Protein AF-A0A7S1S6E2-F1 (afdb_monomer_lite)

Foldseek 3Di:
DLVLLLVQLVVCVVCVVVLLVCLQQLPSLLLLLCQAAPKNKDKDKFKAWLPGDPQFDDFQQFGCDGRDCVSVDDHGKHFQDKPNHGQRDGPVSVVVSQVVSSVVTIIITIIIDIGGHSCVCVLVVLVVLCVVLVDPPAPDSVVLVVLSVQLSVLSVVSNPDSGHDSVSSVSNNVSSVVNSVRSVVSVVSVD

InterPro domains:
  IPR036034 PDZ superfamily [G3DSA:2.30.42.10] (47-119)
  IPR036034 PDZ superfamily [SSF50156] (70-117)

Sequence (191 aa):
DIDRVLSGLRSFQERWPELNEEGGRTRGANVVREGLTIKYTDVRRVLVPPEQALGVSVKACRVAAVKSPDLGWEEGDLITEVNGAPAMGNDAQLTEAVRRAREGGPVRLTVERVGAPLLDNFESRLKDVYVSLGDDSLPDLEELQIAVGDAKGAAALAASATAVTPETMRRLRGEIDKLVNLLTPLSKAMQ

Structure (mmCIF, N/CA/C/O backbone):
data_AF-A0A7S1S6E2-F1
#
_entry.id   AF-A0A7S1S6E2-F1
#
loop_
_atom_site.group_PDB
_atom_site.id
_atom_site.type_symbol
_atom_site.label_atom_id
_atom_site.label_alt_id
_atom_site.label_comp_id
_atom_site.label_asym_id
_atom_site.label_entity_id
_atom_site.label_seq_id
_atom_site.pdbx_PDB_ins_code
_atom_site.Cartn_x
_atom_site.Cartn_y
_atom_site.Cartn_z
_atom_site.occupancy
_atom_site.B_iso_or_equiv
_atom_site.auth_seq_id
_atom_site.auth_comp_id
_atom_site.auth_asym_id
_atom_site.auth_atom_id
_atom_site.pdbx_PDB_model_num
ATOM 1 N N . ASP A 1 1 ? -3.605 -11.632 -3.950 1.00 79.88 1 ASP A N 1
ATOM 2 C CA . ASP A 1 1 ? -2.437 -10.721 -3.887 1.00 79.88 1 ASP A CA 1
ATOM 3 C C . ASP A 1 1 ? -2.315 -9.761 -5.050 1.00 79.88 1 ASP A C 1
ATOM 5 O O . ASP A 1 1 ? -1.990 -8.610 -4.795 1.00 79.88 1 ASP A O 1
ATOM 9 N N . ILE A 1 2 ? -2.587 -10.175 -6.292 1.00 88.56 2 ILE A N 1
ATOM 10 C CA . ILE A 1 2 ? -2.544 -9.268 -7.454 1.00 88.56 2 ILE A CA 1
ATOM 11 C C . ILE A 1 2 ? -3.400 -8.015 -7.227 1.00 88.56 2 ILE A C 1
ATOM 13 O O . ILE A 1 2 ? -2.892 -6.914 -7.402 1.00 88.56 2 ILE A O 1
ATOM 17 N N . ASP A 1 3 ? -4.621 -8.156 -6.705 1.00 89.81 3 ASP A N 1
ATOM 18 C CA . ASP A 1 3 ? -5.473 -7.003 -6.370 1.00 89.81 3 ASP A CA 1
ATOM 19 C C . ASP A 1 3 ? -4.861 -6.079 -5.315 1.00 89.81 3 ASP A C 1
ATOM 21 O O . ASP A 1 3 ? -4.953 -4.859 -5.423 1.00 89.81 3 ASP A O 1
ATOM 25 N N . ARG A 1 4 ? -4.185 -6.648 -4.309 1.00 88.81 4 ARG A N 1
ATOM 26 C CA . ARG A 1 4 ? -3.482 -5.875 -3.276 1.00 88.81 4 ARG A CA 1
ATOM 27 C C . ARG A 1 4 ? -2.334 -5.078 -3.893 1.00 88.81 4 ARG A C 1
ATOM 29 O O . ARG A 1 4 ? -2.194 -3.894 -3.599 1.00 88.81 4 ARG A O 1
ATOM 36 N N . VAL A 1 5 ? -1.528 -5.711 -4.748 1.00 91.69 5 VAL A N 1
ATOM 37 C CA . VAL A 1 5 ? -0.425 -5.046 -5.457 1.00 91.69 5 VAL A CA 1
ATOM 38 C C . VAL A 1 5 ? -0.958 -3.953 -6.368 1.00 91.69 5 VAL A C 1
ATOM 40 O O . VAL A 1 5 ? -0.497 -2.819 -6.289 1.00 91.69 5 VAL A O 1
ATOM 43 N N . LEU A 1 6 ? -1.973 -4.260 -7.172 1.00 93.12 6 LEU A N 1
ATOM 44 C CA . LEU A 1 6 ? -2.601 -3.313 -8.083 1.00 93.12 6 LEU A CA 1
ATOM 45 C C . LEU A 1 6 ? -3.190 -2.110 -7.334 1.00 93.12 6 LEU A C 1
ATOM 47 O O . LEU A 1 6 ? -2.956 -0.971 -7.731 1.00 93.12 6 LEU A O 1
ATOM 51 N N . SER A 1 7 ? -3.900 -2.347 -6.229 1.00 91.56 7 SER A N 1
ATOM 52 C CA . SER A 1 7 ? -4.429 -1.284 -5.369 1.00 91.56 7 SER A CA 1
ATOM 53 C C . SER A 1 7 ? -3.309 -0.424 -4.782 1.00 91.56 7 SER A C 1
ATOM 55 O O . SER A 1 7 ? -3.421 0.800 -4.768 1.00 91.56 7 SER A O 1
ATOM 57 N N . GLY A 1 8 ? -2.211 -1.036 -4.328 1.00 91.81 8 GLY A N 1
ATOM 58 C CA . GLY A 1 8 ? -1.087 -0.290 -3.770 1.00 91.81 8 GLY A CA 1
ATOM 59 C C . GLY A 1 8 ? -0.320 0.535 -4.800 1.00 91.81 8 GLY A C 1
ATOM 60 O O . GLY A 1 8 ? 0.019 1.688 -4.540 1.00 91.81 8 GLY A O 1
ATOM 61 N N . LEU A 1 9 ? -0.119 -0.002 -6.005 1.00 94.62 9 LEU A N 1
ATOM 62 C CA . LEU A 1 9 ? 0.475 0.745 -7.113 1.00 94.62 9 LEU A CA 1
ATOM 63 C C . LEU A 1 9 ? -0.411 1.924 -7.537 1.00 94.62 9 LEU A C 1
ATOM 65 O O . LEU A 1 9 ? 0.098 3.026 -7.736 1.00 94.62 9 LEU A O 1
ATOM 69 N N . ARG A 1 10 ? -1.735 1.733 -7.600 1.00 94.81 10 ARG A N 1
ATOM 70 C CA . ARG A 1 10 ? -2.691 2.822 -7.868 1.00 94.81 10 ARG A CA 1
ATOM 71 C C . ARG A 1 10 ? -2.667 3.895 -6.786 1.00 94.81 10 ARG A C 1
ATOM 73 O O . ARG A 1 10 ? -2.696 5.076 -7.114 1.00 94.81 10 ARG A O 1
ATOM 80 N N . SER A 1 11 ? -2.500 3.515 -5.520 1.00 91.94 11 SER A N 1
ATOM 81 C CA . SER A 1 11 ? -2.316 4.490 -4.439 1.00 91.94 11 SER A CA 1
ATOM 82 C C . SER A 1 11 ? -1.073 5.365 -4.656 1.00 91.94 11 SER A C 1
ATOM 84 O O . SER A 1 11 ? -1.127 6.576 -4.435 1.00 91.94 11 SER A O 1
ATOM 86 N N . PHE A 1 12 ? 0.037 4.805 -5.160 1.00 93.75 12 PHE A N 1
ATOM 87 C CA . PHE A 1 12 ? 1.188 5.626 -5.556 1.00 93.75 12 PHE A CA 1
ATOM 88 C C . PHE A 1 12 ? 0.878 6.554 -6.730 1.00 93.75 12 PHE A C 1
ATOM 90 O O . PHE A 1 12 ? 1.341 7.692 -6.717 1.00 93.75 12 PHE A O 1
ATOM 97 N N . GLN A 1 13 ? 0.097 6.111 -7.721 1.00 94.12 13 GLN A N 1
ATOM 98 C CA . GLN A 1 13 ? -0.316 6.963 -8.845 1.00 94.12 13 GLN A CA 1
ATOM 99 C C . GLN A 1 13 ? -1.178 8.145 -8.381 1.00 94.12 13 GLN A C 1
ATOM 101 O O . GLN A 1 13 ? -0.961 9.274 -8.820 1.00 94.12 13 GLN A O 1
ATOM 106 N N . GLU A 1 14 ? -2.123 7.904 -7.474 1.00 94.00 14 GLU A N 1
ATOM 107 C CA . GLU A 1 14 ? -3.001 8.934 -6.909 1.00 94.00 14 GLU A CA 1
ATOM 108 C C . GLU A 1 14 ? -2.210 9.966 -6.100 1.00 94.00 14 GLU A C 1
ATOM 110 O O . GLU A 1 14 ? -2.396 11.172 -6.261 1.00 94.00 14 GLU A O 1
ATOM 115 N N . ARG A 1 15 ? -1.267 9.494 -5.279 1.00 92.31 15 ARG A N 1
ATOM 116 C CA . ARG A 1 15 ? -0.397 10.335 -4.444 1.00 92.31 15 ARG A CA 1
ATOM 117 C C . ARG A 1 15 ? 0.803 10.901 -5.198 1.00 92.31 15 ARG A C 1
ATOM 119 O O . ARG A 1 15 ? 1.625 11.603 -4.612 1.00 92.31 15 ARG A O 1
ATOM 126 N N . TRP A 1 16 ? 0.933 10.609 -6.493 1.00 93.25 16 TRP A N 1
ATOM 127 C CA . TRP A 1 16 ? 2.113 10.972 -7.269 1.00 93.25 16 TRP A CA 1
ATOM 128 C C . TRP A 1 16 ? 2.453 12.468 -7.238 1.00 93.25 16 TRP A C 1
ATOM 130 O O . TRP A 1 16 ? 3.641 12.775 -7.153 1.00 93.25 16 TRP A O 1
ATOM 140 N N . PRO A 1 17 ? 1.489 13.413 -7.284 1.00 92.50 17 PRO A N 1
ATOM 141 C CA . PRO A 1 17 ? 1.803 14.837 -7.177 1.00 92.50 17 PRO A CA 1
ATOM 142 C C . PRO A 1 17 ? 2.590 15.178 -5.904 1.00 92.50 17 PRO A C 1
ATOM 144 O O . PRO A 1 17 ? 3.643 15.808 -5.997 1.00 92.50 17 PRO A O 1
ATOM 147 N N . GLU A 1 18 ? 2.140 14.679 -4.750 1.00 91.19 18 GLU A N 1
ATOM 148 C CA . GLU A 1 18 ? 2.806 14.862 -3.454 1.00 91.19 18 GLU A CA 1
ATOM 149 C C . GLU A 1 18 ? 4.168 14.160 -3.433 1.00 91.19 18 GLU A C 1
ATOM 151 O O . GLU A 1 18 ? 5.188 14.764 -3.106 1.00 91.19 18 GLU A O 1
ATOM 156 N N . LEU A 1 19 ? 4.218 12.893 -3.864 1.00 89.75 19 LEU A N 1
ATOM 157 C CA . LEU A 1 19 ? 5.458 12.110 -3.908 1.00 89.75 19 LEU A CA 1
ATOM 158 C C . LEU A 1 19 ? 6.506 12.737 -4.836 1.00 89.75 19 LEU A C 1
ATOM 160 O O . LEU A 1 19 ? 7.703 12.654 -4.570 1.00 89.75 19 LEU A O 1
ATOM 164 N N . ASN A 1 20 ? 6.082 13.362 -5.932 1.00 87.81 20 ASN A N 1
ATOM 165 C CA . ASN A 1 20 ? 6.969 14.029 -6.875 1.00 87.81 20 ASN A CA 1
ATOM 166 C C . ASN A 1 20 ? 7.510 15.349 -6.312 1.00 87.81 20 ASN A C 1
ATOM 168 O O . ASN A 1 20 ? 8.697 15.633 -6.475 1.00 87.81 20 ASN A O 1
ATOM 172 N N . GLU A 1 21 ? 6.674 16.123 -5.616 1.00 85.06 21 GLU A N 1
ATOM 173 C CA . GLU A 1 21 ? 7.108 17.327 -4.899 1.00 85.06 21 GLU A CA 1
ATOM 174 C C . GLU A 1 21 ? 8.124 16.979 -3.797 1.00 85.06 21 GLU A C 1
ATOM 176 O O . GLU A 1 21 ? 9.205 17.569 -3.715 1.00 85.06 21 GLU A O 1
ATOM 181 N N . GLU A 1 22 ? 7.838 15.945 -3.005 1.00 77.38 22 GLU A N 1
ATOM 182 C CA . GLU A 1 22 ? 8.748 15.434 -1.977 1.00 77.38 22 GLU A CA 1
ATOM 183 C C . GLU A 1 22 ? 9.993 14.741 -2.552 1.00 77.38 22 GLU A C 1
ATOM 185 O O . GLU A 1 22 ? 11.042 14.676 -1.898 1.00 77.38 22 GLU A O 1
ATOM 190 N N . GLY A 1 23 ? 9.895 14.217 -3.774 1.00 63.25 23 GLY A N 1
ATOM 191 C CA . GLY A 1 23 ? 10.958 13.526 -4.497 1.00 63.25 23 GLY A CA 1
ATOM 192 C C . GLY A 1 23 ? 12.193 14.398 -4.716 1.00 63.25 23 GLY A C 1
ATOM 193 O O . GLY A 1 23 ? 13.308 13.894 -4.605 1.00 63.25 23 GLY A O 1
ATOM 194 N N . GLY A 1 24 ? 12.032 15.719 -4.869 1.00 62.97 24 GLY A N 1
ATOM 195 C CA . GLY A 1 24 ? 13.159 16.664 -4.923 1.00 62.97 24 GLY A CA 1
ATOM 196 C C . GLY A 1 24 ? 14.072 16.621 -3.685 1.00 62.97 24 GLY A C 1
ATOM 197 O O . GLY A 1 24 ? 15.215 17.067 -3.741 1.00 62.97 24 GLY A O 1
ATOM 198 N N . ARG A 1 25 ? 13.595 16.032 -2.578 1.00 67.81 25 ARG A N 1
ATOM 199 C CA . ARG A 1 25 ? 14.338 15.776 -1.332 1.00 67.81 25 ARG A CA 1
ATOM 200 C C . ARG A 1 25 ? 14.480 14.283 -1.013 1.00 67.81 25 ARG A C 1
ATOM 202 O O . ARG A 1 25 ? 14.606 13.947 0.158 1.00 67.81 25 ARG A O 1
ATOM 209 N N . THR A 1 26 ? 14.367 13.402 -2.013 1.00 78.25 26 THR A N 1
ATOM 210 C CA . THR A 1 26 ? 14.448 11.922 -1.935 1.00 78.25 26 THR A CA 1
ATOM 211 C C . THR A 1 26 ? 13.360 11.221 -1.116 1.00 78.25 26 THR A C 1
ATOM 213 O O . THR A 1 26 ? 13.215 10.000 -1.203 1.00 78.25 26 THR A O 1
ATOM 216 N N . ARG A 1 27 ? 12.544 11.962 -0.358 1.00 85.75 27 ARG A N 1
ATOM 217 C CA . ARG A 1 27 ? 11.509 11.411 0.530 1.00 85.75 27 ARG A CA 1
ATOM 218 C C . ARG A 1 27 ? 10.429 10.651 -0.229 1.00 85.75 27 ARG A C 1
ATOM 220 O O . ARG A 1 27 ? 10.187 9.493 0.094 1.00 85.75 27 ARG A O 1
ATOM 227 N N . GLY A 1 28 ? 9.865 11.240 -1.283 1.00 85.62 28 GLY A N 1
ATOM 228 C CA . GLY A 1 28 ? 8.827 10.574 -2.074 1.00 85.62 28 GLY A CA 1
ATOM 229 C C . GLY A 1 28 ? 9.319 9.286 -2.745 1.00 85.62 28 GLY A C 1
ATOM 230 O O . GLY A 1 28 ? 8.649 8.258 -2.695 1.00 85.62 28 GLY A O 1
ATOM 231 N N . ALA A 1 29 ? 10.545 9.291 -3.281 1.00 88.00 29 ALA A N 1
ATOM 232 C CA . ALA A 1 29 ? 11.174 8.090 -3.834 1.00 88.00 29 ALA A CA 1
ATOM 233 C C . ALA A 1 29 ? 11.401 7.000 -2.770 1.00 88.00 29 ALA A C 1
ATOM 235 O O . ALA A 1 29 ? 11.200 5.816 -3.040 1.00 88.00 29 ALA A O 1
ATOM 236 N N . ASN A 1 30 ? 11.780 7.392 -1.549 1.00 90.62 30 ASN A N 1
ATOM 237 C CA . ASN A 1 30 ? 11.915 6.461 -0.430 1.00 90.62 30 ASN A CA 1
ATOM 238 C C . ASN A 1 30 ? 10.580 5.834 -0.025 1.00 90.62 30 ASN A C 1
ATOM 240 O O . ASN A 1 30 ? 10.563 4.635 0.226 1.00 90.62 30 ASN A O 1
ATOM 244 N N . VAL A 1 31 ? 9.475 6.586 -0.027 1.00 90.69 31 VAL A N 1
ATOM 245 C CA . VAL A 1 31 ? 8.134 6.034 0.241 1.00 90.69 31 VAL A CA 1
ATOM 246 C C . VAL A 1 31 ? 7.794 4.924 -0.756 1.00 90.69 31 VAL A C 1
ATOM 248 O O . VAL A 1 31 ? 7.370 3.841 -0.354 1.00 90.69 31 VAL A O 1
ATOM 251 N N . VAL A 1 32 ? 8.039 5.159 -2.048 1.00 90.12 32 VAL A N 1
ATOM 252 C CA . VAL A 1 32 ? 7.796 4.153 -3.092 1.00 90.12 32 VAL A CA 1
ATOM 253 C C . VAL A 1 32 ? 8.715 2.945 -2.908 1.00 90.12 32 VAL A C 1
ATOM 255 O O . VAL A 1 32 ? 8.240 1.811 -2.889 1.00 90.12 32 VAL A O 1
ATOM 258 N N . ARG A 1 33 ? 10.025 3.158 -2.720 1.00 93.31 33 ARG A N 1
ATOM 259 C CA . ARG A 1 33 ? 10.979 2.060 -2.496 1.00 93.31 33 ARG A CA 1
ATOM 260 C C . ARG A 1 33 ? 10.598 1.228 -1.281 1.00 93.31 33 ARG A C 1
ATOM 262 O O . ARG A 1 33 ? 10.594 0.003 -1.383 1.00 93.31 33 ARG A O 1
ATOM 269 N N . GLU A 1 34 ? 10.292 1.867 -0.153 1.00 92.06 34 GLU A N 1
ATOM 270 C CA . GLU A 1 34 ? 9.836 1.173 1.049 1.00 92.06 34 GLU A CA 1
ATOM 271 C C . GLU A 1 34 ? 8.621 0.310 0.721 1.00 92.06 34 GLU A C 1
ATOM 273 O O . GLU A 1 34 ? 8.689 -0.901 0.919 1.00 92.06 34 GLU A O 1
ATOM 278 N N . GLY A 1 35 ? 7.595 0.894 0.100 1.00 90.81 35 GLY A N 1
ATOM 279 C CA . GLY A 1 35 ? 6.391 0.191 -0.334 1.00 90.81 35 GLY A CA 1
ATOM 280 C C . GLY A 1 35 ? 6.641 -1.042 -1.198 1.00 90.81 35 GLY A C 1
ATOM 281 O O . GLY A 1 35 ? 6.027 -2.088 -0.988 1.00 90.81 35 GLY A O 1
ATOM 282 N N . LEU A 1 36 ? 7.550 -0.932 -2.168 1.00 92.38 36 LEU A N 1
ATOM 283 C CA . LEU A 1 36 ? 7.845 -2.001 -3.121 1.00 92.38 36 LEU A CA 1
ATOM 284 C C . LEU A 1 36 ? 8.805 -3.068 -2.578 1.00 92.38 36 LEU A C 1
ATOM 286 O O . LEU A 1 36 ? 8.770 -4.193 -3.072 1.00 92.38 36 LEU A O 1
ATOM 290 N N . THR A 1 37 ? 9.668 -2.741 -1.607 1.00 88.50 37 THR A N 1
ATOM 291 C CA . THR A 1 37 ? 10.820 -3.603 -1.252 1.00 88.50 37 THR A CA 1
ATOM 292 C C . THR A 1 37 ? 11.065 -3.830 0.236 1.00 88.50 37 THR A C 1
ATOM 294 O O . THR A 1 37 ? 11.741 -4.794 0.576 1.00 88.50 37 THR A O 1
ATOM 297 N N . ILE A 1 38 ? 10.540 -2.987 1.129 1.00 87.69 38 ILE A N 1
ATOM 298 C CA . ILE A 1 38 ? 10.782 -3.093 2.578 1.00 87.69 38 ILE A CA 1
ATOM 299 C C . ILE A 1 38 ? 9.497 -3.417 3.336 1.00 87.69 38 ILE A C 1
ATOM 301 O O . ILE A 1 38 ? 9.452 -4.384 4.088 1.00 87.69 38 ILE A O 1
ATOM 305 N N . LYS A 1 39 ? 8.471 -2.580 3.190 1.00 89.88 39 LYS A N 1
ATOM 306 C CA . LYS A 1 39 ? 7.198 -2.667 3.911 1.00 89.88 39 LYS A CA 1
ATOM 307 C C . LYS A 1 39 ? 6.153 -1.840 3.181 1.00 89.88 39 LYS A C 1
ATOM 309 O O . LYS A 1 39 ? 6.471 -0.782 2.651 1.00 89.88 39 LYS A O 1
ATOM 314 N N . TYR A 1 40 ? 4.903 -2.266 3.222 1.00 90.94 40 TYR A N 1
ATOM 315 C CA . TYR A 1 40 ? 3.804 -1.500 2.647 1.00 90.94 40 TYR A CA 1
ATOM 316 C C . TYR A 1 40 ? 2.764 -1.172 3.713 1.00 90.94 40 TYR A C 1
ATOM 318 O O . TYR A 1 40 ? 2.386 -2.049 4.488 1.00 90.94 40 TYR A O 1
ATOM 326 N N . THR A 1 41 ? 2.299 0.077 3.733 1.00 90.00 41 THR A N 1
ATOM 327 C CA . THR A 1 41 ? 1.197 0.507 4.597 1.00 90.00 41 THR A CA 1
ATOM 328 C C . THR A 1 41 ? -0.095 0.515 3.789 1.00 90.00 41 THR A C 1
ATOM 330 O O . THR A 1 41 ? -0.254 1.333 2.887 1.00 90.00 41 THR A O 1
ATOM 333 N N . ASP A 1 42 ? -1.005 -0.399 4.114 1.00 88.69 42 ASP A N 1
ATOM 334 C CA . ASP A 1 42 ? -2.346 -0.464 3.538 1.00 88.69 42 ASP A CA 1
ATOM 335 C C . ASP A 1 42 ? -3.304 0.417 4.347 1.00 88.69 42 ASP A C 1
ATOM 337 O O . ASP A 1 42 ? -3.286 0.383 5.579 1.00 88.69 42 ASP A O 1
ATOM 341 N N . VAL A 1 43 ? -4.137 1.203 3.667 1.00 89.56 43 VAL A N 1
ATOM 342 C CA . VAL A 1 43 ? -5.130 2.070 4.312 1.00 89.56 43 VAL A CA 1
ATOM 343 C C . VAL A 1 43 ? -6.485 1.394 4.191 1.00 89.56 43 VAL A C 1
ATOM 345 O O . VAL A 1 43 ? -7.024 1.244 3.095 1.00 89.56 43 VAL A O 1
ATOM 348 N N . ARG A 1 44 ? -7.058 0.991 5.324 1.00 90.62 44 ARG A N 1
ATOM 349 C CA . ARG A 1 44 ? -8.339 0.284 5.378 1.00 90.62 44 ARG A CA 1
ATOM 350 C C . ARG A 1 44 ? -9.392 1.098 6.097 1.00 90.62 44 ARG A C 1
ATOM 352 O O . ARG A 1 44 ? -9.103 1.887 6.992 1.00 90.62 44 ARG A O 1
ATOM 359 N N . ARG A 1 45 ? -10.643 0.873 5.705 1.00 92.69 45 ARG A N 1
ATOM 360 C CA . ARG A 1 45 ? -11.810 1.425 6.388 1.00 92.69 45 ARG A CA 1
ATOM 361 C C . ARG A 1 45 ? -12.497 0.316 7.163 1.00 92.69 45 ARG A C 1
ATOM 363 O O . ARG A 1 45 ? -12.950 -0.654 6.564 1.00 92.69 45 ARG A O 1
ATOM 370 N N . VAL A 1 46 ? -12.591 0.487 8.473 1.00 94.12 46 VAL A N 1
ATOM 371 C CA . VAL A 1 46 ? -13.338 -0.405 9.359 1.00 94.12 46 VAL A CA 1
ATOM 372 C C . VAL A 1 46 ? -14.656 0.267 9.718 1.00 94.12 46 VAL A C 1
ATOM 374 O O . VAL A 1 46 ? -14.677 1.409 10.178 1.00 94.12 46 VAL A O 1
ATOM 377 N N . LEU A 1 47 ? -15.767 -0.430 9.489 1.00 94.62 47 LEU A N 1
ATOM 378 C CA . LEU A 1 47 ? -17.104 0.046 9.830 1.00 94.62 47 LEU A CA 1
ATOM 379 C C . LEU A 1 47 ? -17.615 -0.724 11.043 1.00 94.62 47 LEU A C 1
ATOM 381 O O . LEU A 1 47 ? -17.820 -1.932 10.970 1.00 94.62 47 LEU A O 1
ATOM 385 N N . VAL A 1 48 ? -17.864 -0.016 12.140 1.00 94.62 48 VAL A N 1
ATOM 386 C CA . VAL A 1 48 ? -18.429 -0.589 13.363 1.00 94.62 48 VAL A CA 1
ATOM 387 C C . VAL A 1 48 ? -19.882 -0.128 13.510 1.00 94.62 48 VAL A C 1
ATOM 389 O O . VAL A 1 48 ? -20.129 1.080 13.604 1.00 94.62 48 VAL A O 1
ATOM 392 N N . PRO A 1 49 ? -20.858 -1.052 13.534 1.00 93.19 49 PRO A N 1
ATOM 393 C CA . PRO A 1 49 ? -22.261 -0.717 13.762 1.00 93.19 49 PRO A CA 1
ATOM 394 C C . PRO A 1 49 ? -22.503 -0.001 15.109 1.00 93.19 49 PRO A C 1
ATOM 396 O O . PRO A 1 49 ? -21.750 -0.235 16.060 1.00 93.19 49 PRO A O 1
ATOM 399 N N . PRO A 1 50 ? -23.563 0.827 15.233 1.00 87.88 50 PRO A N 1
ATOM 400 C CA . PRO A 1 50 ? -23.818 1.652 16.425 1.00 87.88 50 PRO A CA 1
ATOM 401 C C . PRO A 1 50 ? -23.849 0.858 17.740 1.00 87.88 50 PRO A C 1
ATOM 403 O O . PRO A 1 50 ? -23.239 1.271 18.727 1.00 87.88 50 PRO A O 1
ATOM 406 N N . GLU A 1 51 ? -24.473 -0.322 17.715 1.00 87.44 51 GLU A N 1
ATOM 407 C CA . GLU A 1 51 ? -24.691 -1.188 18.885 1.00 87.44 51 GLU A CA 1
ATOM 408 C C . GLU A 1 51 ? -23.563 -2.204 19.123 1.00 87.44 51 GLU A C 1
ATOM 410 O O . GLU A 1 51 ? -23.563 -2.935 20.113 1.00 87.44 51 GLU A O 1
ATOM 415 N N . GLN A 1 52 ? -22.582 -2.282 18.220 1.00 90.69 52 GLN A N 1
ATOM 416 C CA . GLN A 1 52 ? -21.490 -3.244 18.326 1.00 90.69 52 GLN A CA 1
ATOM 417 C C . GLN A 1 52 ? -20.280 -2.598 18.999 1.00 90.69 52 GLN A C 1
ATOM 419 O O . GLN A 1 52 ? -19.875 -1.481 18.662 1.00 90.69 52 GLN A O 1
ATOM 424 N N . ALA A 1 53 ? -19.656 -3.304 19.943 1.00 89.88 53 ALA A N 1
ATOM 425 C CA . ALA A 1 53 ? -18.364 -2.893 20.485 1.00 89.88 53 ALA A CA 1
ATOM 426 C C . ALA A 1 53 ? -17.316 -2.793 19.360 1.00 89.88 53 ALA A C 1
ATOM 428 O O . ALA A 1 53 ? -17.417 -3.487 18.354 1.00 89.88 53 ALA A O 1
ATOM 429 N N . LEU A 1 54 ? -16.272 -1.970 19.539 1.00 90.19 54 LEU A N 1
ATOM 430 C CA . LEU A 1 54 ? -15.178 -1.883 18.555 1.00 90.19 54 LEU A CA 1
ATOM 431 C C . LEU A 1 54 ? -14.530 -3.246 18.274 1.00 90.19 54 LEU A C 1
ATOM 433 O O . LEU A 1 54 ? -13.971 -3.435 17.204 1.00 90.19 54 LEU A O 1
ATOM 437 N N . GLY A 1 55 ? -14.588 -4.179 19.231 1.00 92.50 55 GLY A N 1
ATOM 438 C CA . GLY A 1 55 ? -14.039 -5.519 19.049 1.00 92.50 55 GLY A CA 1
ATOM 439 C C . GLY A 1 55 ? -12.514 -5.572 19.108 1.00 92.50 55 GLY A C 1
ATOM 440 O O . GLY A 1 55 ? -11.932 -6.577 18.719 1.00 92.50 55 GLY A O 1
ATOM 441 N N . VAL A 1 56 ? -11.861 -4.522 19.611 1.00 95.06 56 VAL A N 1
ATOM 442 C CA . VAL A 1 56 ? -10.405 -4.428 19.769 1.00 95.06 56 VAL A CA 1
ATOM 443 C C . VAL A 1 56 ? -10.032 -3.777 21.094 1.00 95.06 56 VAL A C 1
ATOM 445 O O . VAL A 1 56 ? -10.785 -2.970 21.642 1.00 95.06 56 VAL A O 1
ATOM 448 N N . SER A 1 57 ? -8.853 -4.119 21.599 1.00 93.56 57 SER A N 1
ATOM 449 C CA . SER A 1 57 ? -8.150 -3.341 22.619 1.00 93.56 57 SER A CA 1
ATOM 450 C C . SER A 1 57 ? -7.160 -2.418 21.916 1.00 93.56 57 SER A C 1
ATOM 452 O O . SER A 1 57 ? -6.404 -2.881 21.064 1.00 93.56 57 SER A O 1
ATOM 454 N N . VAL A 1 58 ? -7.134 -1.136 22.276 1.00 92.50 58 VAL A N 1
ATOM 455 C CA . VAL A 1 58 ? -6.258 -0.138 21.645 1.00 92.50 58 VAL A CA 1
ATOM 456 C C . VAL A 1 58 ? -5.290 0.438 22.673 1.00 92.50 58 VAL A C 1
ATOM 458 O O . VAL A 1 58 ? -5.673 0.664 23.820 1.00 92.50 58 VAL A O 1
ATOM 461 N N . LYS A 1 59 ? -4.040 0.656 22.258 1.00 91.75 59 LYS A N 1
ATOM 462 C CA . LYS A 1 59 ? -2.999 1.334 23.031 1.00 91.75 59 LYS A CA 1
ATOM 463 C C . LYS A 1 59 ? -2.180 2.242 22.120 1.00 91.75 59 LYS A C 1
ATOM 465 O O . LYS A 1 59 ? -1.650 1.785 21.111 1.00 91.75 59 LYS A O 1
ATOM 470 N N . ALA A 1 60 ? -2.044 3.508 22.494 1.00 90.25 60 ALA A N 1
ATOM 471 C CA . ALA A 1 60 ? -1.463 4.568 21.672 1.00 90.25 60 ALA A CA 1
ATOM 472 C C . ALA A 1 60 ? -2.030 4.589 20.237 1.00 90.25 60 ALA A C 1
ATOM 474 O O . ALA A 1 60 ? -1.279 4.579 19.263 1.00 90.25 60 ALA A O 1
ATOM 475 N N . CYS A 1 61 ? -3.361 4.539 20.114 1.00 92.38 61 CYS A N 1
ATOM 476 C CA . CYS A 1 61 ? -4.085 4.422 18.836 1.00 92.38 61 CYS A CA 1
ATOM 477 C C . CYS A 1 61 ? -3.771 3.166 17.997 1.00 92.38 61 CYS A C 1
ATOM 479 O O . CYS A 1 61 ? -4.263 3.039 16.877 1.00 92.38 61 CYS A O 1
ATOM 481 N N . ARG A 1 62 ? -2.998 2.212 18.525 1.00 93.69 62 ARG A N 1
ATOM 482 C CA . ARG A 1 62 ? -2.672 0.950 17.860 1.00 93.69 62 ARG A CA 1
ATOM 483 C C . ARG A 1 62 ? -3.481 -0.204 18.438 1.00 93.69 62 ARG A C 1
ATOM 485 O O . ARG A 1 62 ? -3.579 -0.345 19.657 1.00 93.69 62 ARG A O 1
ATOM 492 N N . VAL A 1 63 ? -4.031 -1.051 17.578 1.00 93.88 63 VAL A N 1
ATOM 493 C CA . VAL A 1 63 ? -4.726 -2.275 17.980 1.00 93.88 63 VAL A CA 1
ATOM 494 C C . VAL A 1 63 ? -3.726 -3.215 18.646 1.00 93.88 63 VAL A C 1
ATOM 496 O O . VAL A 1 63 ? -2.783 -3.691 18.021 1.00 93.88 63 VAL A O 1
ATOM 499 N N . ALA A 1 64 ? -3.920 -3.449 19.940 1.00 94.38 64 ALA A N 1
ATOM 500 C CA . ALA A 1 64 ? -3.075 -4.307 20.763 1.00 94.38 64 ALA A CA 1
ATOM 501 C C . ALA A 1 64 ? -3.604 -5.744 20.853 1.00 94.38 64 ALA A C 1
ATOM 503 O O . ALA A 1 64 ? -2.825 -6.651 21.112 1.00 94.38 64 ALA A O 1
ATOM 504 N N . ALA A 1 65 ? -4.916 -5.937 20.692 1.00 95.44 65 ALA A N 1
ATOM 505 C CA . ALA A 1 65 ? -5.546 -7.255 20.651 1.00 95.44 65 ALA A CA 1
ATOM 506 C C . ALA A 1 65 ? -6.879 -7.181 19.900 1.00 95.44 65 ALA A C 1
ATOM 508 O O . ALA A 1 65 ? -7.635 -6.218 20.081 1.00 95.44 65 ALA A O 1
ATOM 509 N N . VAL A 1 66 ? -7.197 -8.215 19.122 1.00 96.12 66 VAL A N 1
ATOM 510 C CA . VAL A 1 66 ? -8.466 -8.333 18.389 1.00 96.12 66 VAL A CA 1
ATOM 511 C C . VAL A 1 66 ? -9.393 -9.323 19.093 1.00 96.12 66 VAL A C 1
ATOM 513 O O . VAL A 1 66 ? -9.028 -10.462 19.356 1.00 96.12 66 VAL A O 1
ATOM 516 N N . LYS A 1 67 ? -10.612 -8.881 19.410 1.00 93.50 67 LYS A N 1
ATOM 517 C CA . LYS A 1 67 ? -11.682 -9.686 20.031 1.00 93.50 67 LYS A CA 1
ATOM 518 C C . LYS A 1 67 ? -12.794 -10.045 19.045 1.00 93.50 67 LYS A C 1
ATOM 520 O O . LYS A 1 67 ? -13.486 -11.035 19.251 1.00 93.50 67 LYS A O 1
ATOM 525 N N . SER A 1 68 ? -12.985 -9.237 18.003 1.00 89.88 68 SER A N 1
ATOM 526 C CA . SER A 1 68 ? -13.987 -9.457 16.954 1.00 89.88 68 SER A CA 1
ATOM 527 C C . SER A 1 68 ? -13.329 -9.297 15.580 1.00 89.88 68 SER A C 1
ATOM 529 O O . SER A 1 68 ? -13.359 -8.199 15.0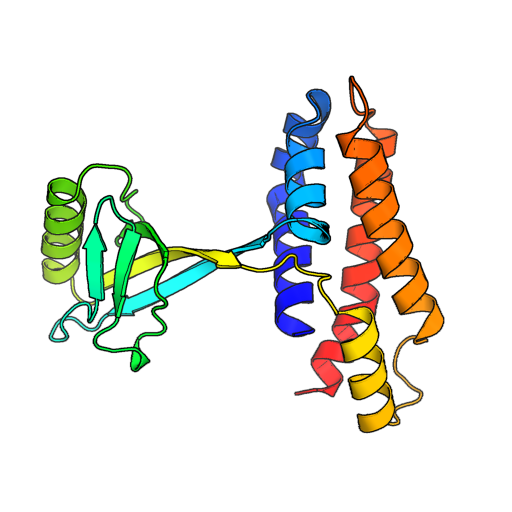17 1.00 89.88 68 SER A O 1
ATOM 531 N N . PRO A 1 69 ? -12.696 -10.361 15.052 1.00 89.00 69 PRO A N 1
ATOM 532 C CA . PRO A 1 69 ? -11.988 -10.309 13.772 1.00 89.00 69 PRO A CA 1
ATOM 533 C C . PRO A 1 69 ? -12.925 -10.050 12.584 1.00 89.00 69 PRO A C 1
ATOM 535 O O . PRO A 1 69 ? -12.489 -9.502 11.576 1.00 89.00 69 PRO A O 1
ATOM 538 N N . ASP A 1 70 ? -14.220 -10.346 12.724 1.00 90.94 70 ASP A N 1
ATOM 539 C CA . ASP A 1 70 ? -15.238 -10.191 11.673 1.00 90.94 70 ASP A CA 1
ATOM 540 C C . ASP A 1 70 ? -15.411 -8.741 11.182 1.00 90.94 70 ASP A C 1
ATOM 542 O O . ASP A 1 70 ? -15.939 -8.504 10.099 1.00 90.94 70 ASP A O 1
ATOM 546 N N . LEU A 1 71 ? -14.945 -7.758 11.962 1.00 90.06 71 LEU A N 1
ATOM 547 C CA . LEU A 1 71 ? -14.930 -6.342 11.580 1.00 90.06 71 LEU A CA 1
ATOM 548 C C . LEU A 1 71 ? -13.712 -5.961 10.713 1.00 90.06 71 LEU A C 1
ATOM 550 O O . LEU A 1 71 ? -13.581 -4.805 10.316 1.00 90.06 71 LEU A O 1
ATOM 554 N N . GLY A 1 72 ? -12.821 -6.911 10.412 1.00 90.06 72 GLY A N 1
ATOM 555 C CA . GLY A 1 72 ? -11.649 -6.715 9.552 1.00 90.06 72 GLY A CA 1
ATOM 556 C C . GLY A 1 72 ? -10.400 -6.188 10.265 1.00 90.06 72 GLY A C 1
ATOM 557 O O . GLY A 1 72 ? -9.439 -5.793 9.598 1.00 90.06 72 GLY A O 1
ATOM 558 N N . TRP A 1 73 ? -10.401 -6.177 11.599 1.00 93.62 73 TRP A N 1
ATOM 559 C CA . TRP A 1 73 ? -9.260 -5.777 12.422 1.00 93.62 73 TRP A CA 1
ATOM 560 C C . TRP A 1 73 ? -8.109 -6.773 12.363 1.00 93.62 73 TRP A C 1
ATOM 562 O O . TRP A 1 73 ? -8.328 -7.983 12.360 1.00 93.62 73 TRP A O 1
ATOM 572 N N . GLU A 1 74 ? -6.888 -6.258 12.456 1.00 94.62 74 GLU A N 1
ATOM 573 C CA . GLU A 1 74 ? -5.696 -7.047 12.754 1.00 94.62 74 GLU A CA 1
ATOM 574 C C . GLU A 1 74 ? -4.878 -6.389 13.868 1.00 94.62 74 GLU A C 1
ATOM 576 O O . GLU A 1 74 ? -4.924 -5.176 14.097 1.00 94.62 74 GLU A O 1
ATOM 581 N N . GLU A 1 75 ? -4.131 -7.211 14.603 1.00 94.56 75 GLU A N 1
ATOM 582 C CA . GLU A 1 75 ? -3.196 -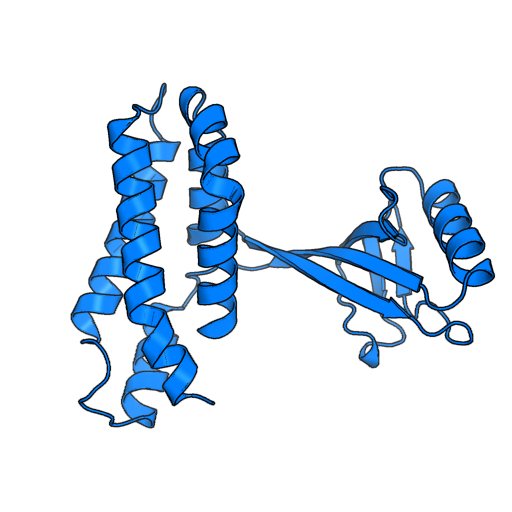6.704 15.601 1.00 94.56 75 GLU A CA 1
ATOM 583 C C . GLU A 1 75 ? -2.121 -5.845 14.932 1.00 94.56 75 GLU A C 1
ATOM 585 O O . GLU A 1 75 ? -1.582 -6.181 13.880 1.00 94.56 75 GLU A O 1
ATOM 590 N N . GLY A 1 76 ? -1.804 -4.714 15.556 1.00 92.94 76 GLY A N 1
ATOM 591 C CA . GLY A 1 76 ? -0.854 -3.751 15.021 1.00 92.94 76 GLY A CA 1
ATOM 592 C C . GLY A 1 76 ? -1.462 -2.678 14.118 1.00 92.94 76 GLY A C 1
ATOM 593 O O . GLY A 1 76 ? -0.746 -1.713 13.842 1.00 92.94 76 GLY A O 1
ATOM 594 N N . ASP A 1 77 ? -2.741 -2.771 13.733 1.00 94.69 77 ASP A N 1
ATOM 595 C CA . ASP A 1 77 ? -3.438 -1.707 12.996 1.00 94.69 77 ASP A CA 1
ATOM 596 C C . ASP A 1 77 ? -3.327 -0.369 13.731 1.00 94.69 77 ASP A C 1
ATOM 598 O O . ASP A 1 77 ? -3.593 -0.279 14.932 1.00 94.69 77 ASP A O 1
ATOM 602 N N . LEU A 1 78 ? -2.931 0.683 13.019 1.00 94.31 78 LEU A N 1
ATOM 603 C CA . LEU A 1 78 ? -2.863 2.039 13.549 1.00 94.31 78 LEU A CA 1
ATOM 604 C C . LEU A 1 78 ? -4.123 2.801 13.148 1.00 94.31 78 LEU A C 1
ATOM 606 O O . LEU A 1 78 ? -4.341 3.052 11.971 1.00 94.31 78 LEU A O 1
ATOM 610 N N . ILE A 1 79 ? -4.939 3.207 14.113 1.00 94.38 79 ILE A N 1
ATOM 611 C CA . ILE A 1 79 ? -6.123 4.025 13.849 1.00 94.38 79 ILE A CA 1
ATOM 612 C C . ILE A 1 79 ? -5.665 5.458 13.578 1.00 94.38 79 ILE A C 1
ATOM 614 O O . ILE A 1 79 ? -5.107 6.111 14.462 1.00 94.38 79 ILE A O 1
ATOM 618 N N . THR A 1 80 ? -5.905 5.948 12.365 1.00 94.06 80 THR A N 1
ATOM 619 C CA . THR A 1 80 ? -5.504 7.294 11.935 1.00 94.06 80 THR A CA 1
ATOM 620 C C . THR A 1 80 ? -6.667 8.271 11.897 1.00 94.06 80 THR A C 1
ATOM 622 O O . THR A 1 80 ? -6.449 9.462 12.118 1.00 94.06 80 THR A O 1
ATOM 625 N N . GLU A 1 81 ? -7.903 7.793 11.712 1.00 95.00 81 GLU A N 1
ATOM 626 C CA . GLU A 1 81 ? -9.103 8.638 11.707 1.00 95.00 81 GLU A CA 1
ATOM 627 C C . GLU A 1 81 ? -10.325 7.938 12.314 1.00 95.00 81 GLU A C 1
ATOM 629 O O . GLU A 1 81 ? -10.477 6.718 12.226 1.00 95.00 81 GLU A O 1
ATOM 634 N N . VAL A 1 82 ? -11.242 8.738 12.865 1.00 94.94 82 VAL A N 1
ATOM 635 C CA . VAL A 1 82 ? -12.582 8.330 13.306 1.00 94.94 82 VAL A CA 1
ATOM 636 C C . VAL A 1 82 ? -13.611 9.282 12.694 1.00 94.94 82 VAL A C 1
ATOM 638 O O . VAL A 1 82 ? -13.579 10.483 12.945 1.00 94.94 82 VAL A O 1
ATOM 641 N N . ASN A 1 83 ? -14.527 8.763 11.874 1.00 93.75 83 ASN A N 1
ATOM 642 C CA . ASN A 1 83 ? -15.521 9.523 11.106 1.00 93.75 83 ASN A CA 1
ATOM 643 C C . ASN A 1 83 ? -14.919 10.707 10.316 1.00 93.75 83 ASN A C 1
ATOM 645 O O . ASN A 1 83 ? -15.543 11.757 10.188 1.00 93.75 83 ASN A O 1
ATOM 649 N N . GLY A 1 84 ? -13.706 10.527 9.779 1.00 89.81 84 GLY A N 1
ATOM 650 C CA . GLY A 1 84 ? -12.974 11.546 9.016 1.00 89.81 84 GLY A CA 1
ATOM 651 C C . GLY A 1 84 ? -12.260 12.600 9.869 1.00 89.81 84 GLY A C 1
ATOM 652 O O . GLY A 1 84 ? -11.614 13.486 9.317 1.00 89.81 84 GLY A O 1
ATOM 653 N N . ALA A 1 85 ? -12.348 12.522 11.200 1.00 90.62 85 ALA A N 1
ATOM 654 C CA . ALA A 1 85 ? -11.533 13.333 12.096 1.00 90.62 85 ALA A CA 1
ATOM 655 C C . ALA A 1 85 ? -10.233 12.585 12.444 1.00 90.62 85 ALA A C 1
ATOM 657 O O . ALA A 1 85 ? -10.304 11.403 12.790 1.00 90.62 85 ALA A O 1
ATOM 658 N N . PRO A 1 86 ? -9.058 13.240 12.410 1.00 90.38 86 PRO A N 1
ATOM 659 C CA . PRO A 1 86 ? -7.801 12.616 12.803 1.00 90.38 86 PRO A CA 1
ATOM 660 C C . PRO A 1 86 ? -7.857 12.056 14.226 1.00 90.38 86 PRO A C 1
ATOM 662 O O . PRO A 1 86 ? -8.268 12.735 15.166 1.00 90.38 86 PRO A O 1
ATOM 665 N N . ALA A 1 87 ? -7.403 10.817 14.383 1.00 87.12 87 ALA A N 1
ATOM 666 C CA . ALA A 1 87 ? -7.317 10.123 15.663 1.00 87.12 87 ALA A CA 1
ATOM 667 C C . ALA A 1 87 ? -5.993 10.389 16.400 1.00 87.12 87 ALA A C 1
ATOM 669 O O . ALA A 1 87 ? -5.820 9.926 17.525 1.00 87.12 87 ALA A O 1
ATOM 670 N N . MET A 1 88 ? -5.051 11.107 15.770 1.00 69.12 88 MET A N 1
ATOM 671 C CA . MET A 1 88 ? -3.699 11.317 16.291 1.00 69.12 88 MET A CA 1
ATOM 672 C C . MET A 1 88 ? -3.738 11.956 17.687 1.00 69.12 88 MET A C 1
ATOM 674 O O . MET A 1 88 ? -4.180 13.092 17.856 1.00 69.12 88 MET A O 1
ATOM 678 N N . GLY A 1 89 ? -3.278 11.206 18.691 1.00 66.00 89 GLY A N 1
ATOM 679 C CA . GLY A 1 89 ? -3.420 11.580 20.091 1.00 66.00 89 GLY A CA 1
ATOM 680 C C . GLY A 1 89 ? -3.134 10.435 21.063 1.00 66.00 89 GLY A C 1
ATOM 681 O O . GLY A 1 89 ? -2.672 9.362 20.673 1.00 66.00 89 GLY A O 1
ATOM 682 N N . ASN A 1 90 ? -3.399 10.663 22.349 1.00 81.12 90 ASN A N 1
ATOM 683 C CA . ASN A 1 90 ? -3.372 9.605 23.364 1.00 81.12 90 ASN A CA 1
ATOM 684 C C . ASN A 1 90 ? -4.697 8.807 23.387 1.00 81.12 90 ASN A C 1
ATOM 68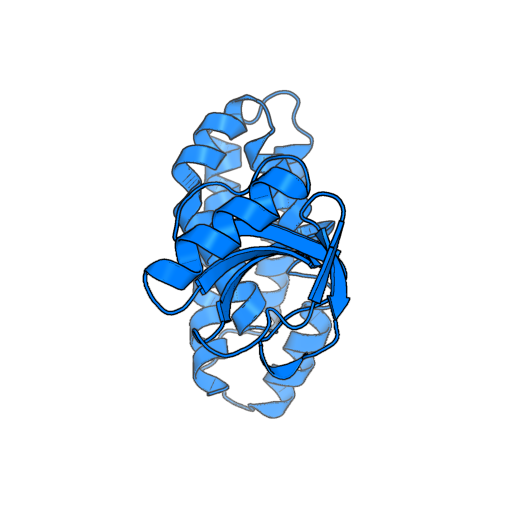6 O O . ASN A 1 90 ? -5.696 9.211 22.793 1.00 81.12 90 ASN A O 1
ATOM 690 N N . ASP A 1 91 ? -4.729 7.688 24.118 1.00 83.50 91 ASP A N 1
ATOM 691 C CA . ASP A 1 91 ? -5.888 6.777 24.151 1.00 83.50 91 ASP A CA 1
ATOM 692 C C . ASP A 1 91 ? -7.192 7.434 24.631 1.00 83.50 91 ASP A C 1
ATOM 694 O O . ASP A 1 91 ? -8.283 7.025 24.225 1.00 83.50 91 ASP A O 1
ATOM 698 N N . ALA A 1 92 ? -7.105 8.484 25.454 1.00 85.06 92 ALA A N 1
ATOM 699 C CA . ALA A 1 92 ? -8.281 9.217 25.913 1.00 85.06 92 ALA A CA 1
ATOM 700 C C . ALA A 1 92 ? -8.933 10.013 24.771 1.00 85.06 92 ALA A C 1
ATOM 702 O O . ALA A 1 92 ? -10.159 10.040 24.666 1.00 85.06 92 ALA A O 1
ATOM 703 N N . GLN A 1 93 ? -8.131 10.610 23.884 1.00 87.25 93 GLN A N 1
ATOM 704 C CA . GLN A 1 93 ? -8.635 11.356 22.728 1.00 87.25 93 GLN A CA 1
ATOM 705 C C . GLN A 1 93 ? -9.323 10.433 21.723 1.00 87.25 93 GLN A C 1
ATOM 707 O O . GLN A 1 93 ? -10.420 10.747 21.262 1.00 87.25 93 GLN A O 1
ATOM 712 N N . LEU A 1 94 ? -8.732 9.268 21.444 1.00 89.94 94 LEU A N 1
ATOM 713 C CA . LEU A 1 94 ? -9.363 8.262 20.593 1.00 89.94 94 LEU A CA 1
ATOM 714 C C . LEU A 1 94 ? -10.683 7.764 21.198 1.00 89.94 94 LEU A C 1
ATOM 716 O O . LEU A 1 94 ? -11.686 7.661 20.493 1.00 89.94 94 LEU A O 1
ATOM 720 N N . THR A 1 95 ? -10.697 7.482 22.503 1.00 89.62 95 THR A N 1
ATOM 721 C CA . THR A 1 95 ? -11.908 7.024 23.203 1.00 89.62 95 THR A CA 1
ATOM 722 C C . THR A 1 95 ? -13.032 8.051 23.084 1.00 89.62 95 THR A C 1
ATOM 724 O O . THR A 1 95 ? -14.163 7.693 22.755 1.00 89.62 95 THR A O 1
ATOM 727 N N . GLU A 1 96 ? -12.724 9.334 23.282 1.00 89.75 96 GLU A N 1
ATOM 728 C CA . GLU A 1 96 ? -13.698 10.417 23.141 1.00 89.75 96 GLU A CA 1
ATOM 729 C C . GLU A 1 96 ? -14.163 10.597 21.687 1.00 89.75 96 GLU A C 1
ATOM 731 O O . GLU A 1 96 ? -15.356 10.785 21.444 1.00 89.75 96 GLU A O 1
ATOM 736 N N . ALA A 1 97 ? -13.258 10.484 20.709 1.00 90.50 97 ALA A N 1
ATOM 737 C CA . ALA A 1 97 ? -13.605 10.549 19.290 1.00 90.50 97 ALA A CA 1
ATOM 738 C C . ALA A 1 97 ? -14.570 9.422 18.891 1.00 90.50 97 ALA A C 1
ATOM 740 O O . ALA A 1 97 ? -15.585 9.674 18.241 1.00 90.50 97 ALA A O 1
ATOM 741 N N . VAL A 1 98 ? -14.310 8.191 19.342 1.00 91.56 98 VAL A N 1
ATOM 742 C CA . VAL A 1 98 ? -15.206 7.044 19.128 1.00 91.56 98 VAL A CA 1
ATOM 743 C C . VAL A 1 98 ? -16.544 7.257 19.831 1.00 91.56 98 VAL A C 1
ATOM 745 O O . VAL A 1 98 ? -17.587 6.975 19.243 1.00 91.56 98 VAL A O 1
ATOM 748 N N . ARG A 1 99 ? -16.544 7.771 21.068 1.00 90.44 99 ARG A N 1
ATOM 749 C CA . ARG A 1 99 ? -17.774 8.053 21.821 1.00 90.44 99 ARG A CA 1
ATOM 750 C C . ARG A 1 99 ? -18.670 9.040 21.068 1.00 90.44 99 ARG A C 1
ATOM 752 O O . ARG A 1 99 ? -19.841 8.744 20.863 1.00 90.44 99 ARG A O 1
ATOM 759 N N . ARG A 1 100 ? -18.113 10.158 20.591 1.00 89.62 100 ARG A N 1
ATOM 760 C CA . ARG A 1 100 ? -18.840 11.153 19.778 1.00 89.62 100 ARG A CA 1
ATOM 761 C C . ARG A 1 100 ? -19.304 10.584 18.443 1.00 89.62 100 ARG A C 1
ATOM 763 O O . ARG A 1 100 ? -20.421 10.848 18.017 1.00 89.62 100 ARG A O 1
ATOM 770 N N . ALA A 1 101 ? -18.468 9.780 17.789 1.00 89.88 101 ALA A N 1
ATOM 771 C CA . ALA A 1 101 ? -18.825 9.134 16.531 1.00 89.88 101 ALA A CA 1
ATOM 772 C C . ALA A 1 101 ? -20.063 8.232 16.673 1.00 89.88 101 ALA A C 1
ATOM 774 O O . ALA A 1 101 ? -20.892 8.206 15.765 1.00 89.88 101 ALA A O 1
ATOM 775 N N . ARG A 1 102 ? -20.217 7.550 17.818 1.00 90.19 102 ARG A N 1
ATOM 776 C CA . ARG A 1 102 ? -21.375 6.687 18.107 1.00 90.19 102 ARG A CA 1
ATOM 777 C C . ARG A 1 102 ? -22.683 7.446 18.283 1.00 90.19 102 ARG A C 1
ATOM 779 O O . ARG A 1 102 ? -23.723 6.927 17.895 1.00 90.19 102 ARG A O 1
ATOM 786 N N . GLU A 1 103 ? -22.648 8.666 18.815 1.00 88.00 103 GLU A N 1
ATOM 787 C CA . GLU A 1 103 ? -23.853 9.502 18.953 1.00 88.00 103 GLU A CA 1
ATOM 788 C C . GLU A 1 103 ? -24.490 9.818 17.586 1.00 88.00 103 GLU A C 1
ATOM 790 O O . GLU A 1 103 ? -25.698 10.021 17.498 1.00 88.00 103 GLU A O 1
ATOM 795 N N . GLY A 1 104 ? -23.690 9.816 16.511 1.00 82.44 104 GLY A N 1
ATOM 796 C CA . GLY A 1 104 ? -24.130 10.057 15.133 1.00 82.44 104 GLY A CA 1
ATOM 797 C C . GLY A 1 104 ? -24.442 8.802 14.305 1.00 82.44 104 GLY A C 1
ATOM 798 O O . GLY A 1 104 ? -24.748 8.937 13.120 1.00 82.44 104 GLY A O 1
ATOM 799 N N . GLY A 1 105 ? -24.352 7.596 14.880 1.00 90.06 105 GLY A N 1
ATOM 800 C CA . GLY A 1 105 ? -24.601 6.327 14.187 1.00 90.06 105 GLY A CA 1
ATOM 801 C C . GLY A 1 105 ? -23.350 5.441 14.055 1.00 90.06 105 GLY A C 1
ATOM 802 O O . GLY A 1 105 ? -22.609 5.284 15.027 1.00 90.06 105 GLY A O 1
ATOM 803 N N . PRO A 1 106 ? -23.130 4.764 12.908 1.00 93.06 106 PRO A N 1
ATOM 804 C CA . PRO A 1 106 ? -22.024 3.822 12.769 1.00 93.06 106 PRO A CA 1
ATOM 805 C C . PRO A 1 106 ? -20.671 4.541 12.797 1.00 93.06 106 PRO A C 1
ATOM 807 O O . PRO A 1 106 ? -20.506 5.622 12.228 1.00 93.06 106 PRO A O 1
ATOM 810 N N . VAL A 1 107 ? -19.678 3.901 13.413 1.00 95.00 107 VAL A N 1
ATOM 811 C CA . VAL A 1 107 ? -18.317 4.433 13.515 1.00 95.00 107 VAL A CA 1
ATOM 812 C C . VAL A 1 107 ? -17.502 3.948 12.324 1.00 95.00 107 VAL A C 1
ATOM 814 O O . VAL A 1 107 ? -17.322 2.749 12.128 1.00 95.00 107 VAL A O 1
ATOM 817 N N . ARG A 1 108 ? -16.987 4.881 11.530 1.00 95.56 108 ARG A N 1
ATOM 818 C CA . ARG A 1 108 ? -16.061 4.625 10.425 1.00 95.56 108 ARG A CA 1
ATOM 819 C C . ARG A 1 108 ? -14.656 4.951 10.893 1.00 95.56 108 ARG A C 1
ATOM 821 O O . ARG A 1 108 ? -14.378 6.103 11.206 1.00 95.56 108 ARG A O 1
ATOM 828 N N . LEU A 1 109 ? -13.778 3.964 10.939 1.00 95.31 109 LEU A N 1
ATOM 829 C CA . LEU A 1 109 ? -12.375 4.167 11.274 1.00 95.31 109 LEU A CA 1
ATOM 830 C C . LEU A 1 109 ? -11.525 4.025 10.020 1.00 95.31 109 LEU A C 1
ATOM 832 O O . LEU A 1 109 ? -11.719 3.083 9.252 1.00 95.31 109 LEU A O 1
ATOM 836 N N . THR A 1 110 ? -10.582 4.941 9.835 1.00 94.75 110 THR A N 1
ATOM 837 C CA . THR A 1 110 ? -9.484 4.763 8.883 1.00 94.75 110 THR A CA 1
ATOM 838 C C . THR A 1 110 ? -8.306 4.192 9.659 1.00 94.75 110 THR A C 1
ATOM 840 O O . THR A 1 110 ? -7.943 4.717 10.716 1.00 94.75 110 THR A O 1
ATOM 843 N N . VAL A 1 111 ? -7.747 3.089 9.168 1.00 94.50 111 VAL A N 1
ATOM 844 C CA . VAL A 1 111 ? -6.633 2.391 9.807 1.00 94.50 111 VAL A CA 1
ATOM 845 C C . VAL A 1 111 ? -5.498 2.185 8.818 1.00 94.50 111 VAL A C 1
ATOM 847 O O . VAL A 1 111 ? -5.723 1.872 7.652 1.00 94.50 111 VAL A O 1
ATOM 850 N N . GLU A 1 112 ? -4.275 2.345 9.298 1.00 93.81 112 GLU A N 1
ATOM 851 C CA . GLU A 1 112 ? -3.045 2.028 8.591 1.00 93.81 112 GLU A CA 1
ATOM 852 C C . GLU A 1 112 ? -2.498 0.688 9.082 1.00 93.81 112 GLU A C 1
ATOM 854 O O . GLU A 1 112 ? -2.169 0.518 10.261 1.00 93.81 112 GLU A O 1
ATOM 859 N N . ARG A 1 113 ? -2.360 -0.263 8.160 1.00 93.06 113 ARG A N 1
ATOM 860 C CA . ARG A 1 113 ? -1.811 -1.592 8.414 1.00 93.06 113 ARG A CA 1
ATOM 861 C C . ARG A 1 113 ? -0.452 -1.724 7.757 1.00 93.06 113 ARG A C 1
ATOM 863 O O . ARG A 1 113 ? -0.347 -1.725 6.533 1.00 93.06 113 ARG A O 1
ATOM 870 N N . VAL A 1 114 ? 0.590 -1.876 8.565 1.00 91.44 114 VAL A N 1
ATOM 871 C CA . VAL A 1 114 ? 1.936 -2.150 8.053 1.00 91.44 114 VAL A CA 1
ATOM 872 C C . VAL A 1 114 ? 2.061 -3.643 7.783 1.00 91.44 114 VAL A C 1
ATOM 874 O O . VAL A 1 114 ? 1.923 -4.454 8.693 1.00 91.44 114 VAL A O 1
ATOM 877 N N . GLY A 1 115 ? 2.349 -4.000 6.538 1.00 88.31 115 GLY A N 1
ATOM 878 C CA . GLY A 1 115 ? 2.594 -5.373 6.118 1.00 88.31 115 GLY A CA 1
ATOM 879 C C . GLY A 1 115 ? 3.874 -5.518 5.301 1.00 88.31 115 GLY A C 1
ATOM 880 O O . GLY A 1 115 ? 4.644 -4.571 5.115 1.00 88.31 115 GLY A O 1
ATOM 881 N N . ALA A 1 116 ? 4.072 -6.730 4.781 1.00 89.50 116 ALA A N 1
ATOM 882 C CA . ALA A 1 116 ? 5.138 -7.040 3.833 1.00 89.50 116 ALA A CA 1
ATOM 883 C C . ALA A 1 116 ? 5.090 -6.098 2.611 1.00 89.50 116 ALA A C 1
ATOM 885 O O . ALA A 1 116 ? 4.002 -5.611 2.274 1.00 89.50 116 ALA A O 1
ATOM 886 N N . PRO A 1 117 ? 6.223 -5.837 1.938 1.00 91.50 117 PRO A N 1
ATOM 887 C CA . PRO A 1 117 ? 6.237 -4.998 0.747 1.00 91.50 117 PRO A CA 1
ATOM 888 C C . PRO A 1 117 ? 5.296 -5.546 -0.331 1.00 91.50 117 PRO A C 1
ATOM 890 O O . PRO A 1 117 ? 5.025 -6.745 -0.380 1.00 91.50 117 PRO A O 1
ATOM 893 N N . LEU A 1 118 ? 4.783 -4.669 -1.198 1.00 91.94 118 LEU A N 1
ATOM 894 C CA . LEU A 1 118 ? 3.799 -5.048 -2.221 1.00 91.94 118 LEU A CA 1
ATOM 895 C C . LEU A 1 118 ? 4.306 -6.190 -3.102 1.00 91.94 118 LEU A C 1
ATOM 897 O O . LEU A 1 118 ? 3.569 -7.124 -3.391 1.00 91.94 118 LEU A O 1
ATOM 901 N N . LEU A 1 119 ? 5.574 -6.122 -3.501 1.00 92.06 119 LEU A N 1
ATOM 902 C CA . LEU A 1 119 ? 6.170 -7.072 -4.435 1.00 92.06 119 LEU A CA 1
ATOM 903 C C . LEU A 1 119 ? 6.889 -8.232 -3.727 1.00 92.06 119 LEU A C 1
ATOM 905 O O . LEU A 1 119 ? 7.687 -8.932 -4.358 1.00 92.06 119 LEU A O 1
ATOM 909 N N . ASP A 1 120 ? 6.622 -8.432 -2.432 1.00 88.56 120 ASP A N 1
ATOM 910 C CA . ASP A 1 120 ? 7.156 -9.557 -1.670 1.00 88.56 120 ASP A CA 1
ATOM 911 C C . ASP A 1 120 ? 6.607 -10.883 -2.196 1.00 88.56 120 ASP A C 1
ATOM 913 O O . ASP A 1 120 ? 5.393 -11.068 -2.296 1.00 88.56 120 ASP A O 1
ATOM 917 N N . ASN A 1 121 ? 7.505 -11.808 -2.547 1.00 83.94 121 ASN A N 1
ATOM 918 C CA . ASN A 1 121 ? 7.168 -13.112 -3.131 1.00 83.94 121 ASN A CA 1
ATOM 919 C C . ASN A 1 121 ? 6.222 -13.047 -4.352 1.00 83.94 121 ASN A C 1
ATOM 921 O O . ASN A 1 121 ? 5.624 -14.054 -4.739 1.00 83.94 121 ASN A O 1
ATOM 925 N N . PHE A 1 122 ? 6.079 -11.871 -4.970 1.00 88.69 122 PHE A N 1
ATOM 926 C CA . PHE A 1 122 ? 5.068 -11.629 -5.993 1.00 88.69 122 PHE A CA 1
ATOM 927 C C . PHE A 1 122 ? 5.365 -12.398 -7.279 1.00 88.69 122 PHE A C 1
ATOM 929 O O . PHE A 1 122 ? 4.462 -12.979 -7.863 1.00 88.69 122 PHE A O 1
ATOM 936 N N . GLU A 1 123 ? 6.635 -12.489 -7.672 1.00 86.19 123 GLU A N 1
ATOM 937 C CA . GLU A 1 123 ? 7.070 -13.220 -8.870 1.00 86.19 123 GLU A CA 1
ATOM 938 C C . GLU A 1 123 ? 6.737 -14.717 -8.798 1.00 86.19 123 GLU A C 1
ATOM 940 O O . GLU A 1 123 ? 6.278 -15.293 -9.784 1.00 86.19 123 GLU A O 1
ATOM 945 N N . SER A 1 124 ? 6.905 -15.343 -7.628 1.00 85.94 124 SER A N 1
ATOM 946 C CA . SER A 1 124 ? 6.504 -16.738 -7.411 1.00 85.94 124 SER A CA 1
ATOM 947 C C . SER A 1 124 ? 4.987 -16.898 -7.516 1.00 85.94 124 SER A C 1
ATOM 949 O O . SER A 1 124 ? 4.513 -17.774 -8.228 1.00 85.94 124 SER A O 1
ATOM 951 N N . ARG A 1 125 ? 4.223 -15.995 -6.887 1.00 87.38 125 ARG A N 1
ATOM 952 C CA . ARG A 1 125 ? 2.751 -16.016 -6.930 1.00 87.38 125 ARG A CA 1
ATOM 953 C C . ARG A 1 125 ? 2.200 -15.758 -8.335 1.00 87.38 125 ARG A C 1
ATOM 955 O O . ARG A 1 125 ? 1.178 -16.329 -8.697 1.00 87.38 125 ARG A O 1
ATOM 962 N N . LEU A 1 126 ? 2.870 -14.928 -9.136 1.00 89.75 126 LEU A N 1
ATOM 963 C CA . LEU A 1 126 ? 2.510 -14.697 -10.535 1.00 89.75 126 LEU A CA 1
ATOM 964 C C . LEU A 1 126 ? 2.624 -15.981 -11.359 1.00 89.75 126 LEU A C 1
ATOM 966 O O . LEU A 1 126 ? 1.702 -16.290 -12.106 1.00 89.75 126 LEU A O 1
ATOM 970 N N . LYS A 1 127 ? 3.706 -16.753 -11.193 1.00 89.00 127 LYS A N 1
ATOM 971 C CA . LYS A 1 127 ? 3.870 -18.040 -11.891 1.00 89.00 127 LYS A CA 1
ATOM 972 C C . LYS A 1 127 ? 2.695 -18.977 -11.613 1.00 89.00 127 LYS A C 1
ATOM 974 O O . LYS A 1 127 ? 2.123 -19.516 -12.555 1.00 89.00 127 LYS A O 1
ATOM 979 N N . ASP A 1 128 ? 2.302 -19.105 -10.348 1.00 88.12 128 ASP A N 1
ATOM 980 C CA . ASP A 1 128 ? 1.188 -19.971 -9.946 1.00 88.12 128 ASP A CA 1
ATOM 981 C C . ASP A 1 128 ? -0.138 -19.537 -10.593 1.00 88.12 128 ASP A C 1
ATOM 983 O O . ASP A 1 128 ? -0.891 -20.370 -11.099 1.00 88.12 128 ASP A O 1
ATOM 987 N N . VAL A 1 129 ? -0.403 -18.226 -10.639 1.00 87.62 129 VAL A N 1
ATOM 988 C CA . VAL A 1 129 ? -1.614 -17.674 -11.265 1.00 87.62 129 VAL A CA 1
ATOM 989 C C . VAL A 1 129 ? -1.630 -17.940 -12.768 1.00 87.62 129 VAL A C 1
ATOM 991 O O . VAL A 1 129 ? -2.635 -18.426 -13.282 1.00 87.62 129 VAL A O 1
ATOM 994 N N . TYR A 1 130 ? -0.525 -17.690 -13.470 1.00 88.50 130 TYR A N 1
ATOM 995 C CA . TYR A 1 130 ? -0.441 -17.916 -14.915 1.00 88.50 130 TYR A CA 1
ATOM 996 C C . TYR A 1 130 ? -0.635 -19.386 -15.291 1.00 88.50 130 TYR A C 1
ATOM 998 O O . TYR A 1 130 ? -1.363 -19.688 -16.234 1.00 88.50 130 TYR A O 1
ATOM 1006 N N . VAL A 1 131 ? -0.049 -20.304 -14.515 1.00 86.75 131 VAL A N 1
ATOM 1007 C CA . VAL A 1 131 ? -0.270 -21.748 -14.688 1.00 86.75 131 VAL A CA 1
ATOM 1008 C C . VAL A 1 131 ? -1.743 -22.112 -14.487 1.00 86.75 131 VAL A C 1
ATOM 1010 O O . VAL A 1 131 ? -2.254 -22.984 -15.184 1.00 86.75 131 VAL A O 1
ATOM 1013 N N . SER A 1 132 ? -2.431 -21.453 -13.551 1.00 87.31 132 SER A N 1
ATOM 1014 C CA . SER A 1 132 ? -3.835 -21.746 -13.246 1.00 87.31 132 SER A CA 1
ATOM 1015 C C . SER A 1 132 ? -4.832 -21.197 -14.269 1.00 87.31 132 SER A C 1
ATOM 1017 O O . SER A 1 132 ? -5.852 -21.839 -14.510 1.00 87.31 132 SER A O 1
ATOM 1019 N N . LEU A 1 133 ? -4.553 -20.032 -14.863 1.00 88.12 133 LEU A N 1
ATOM 1020 C CA . LEU A 1 133 ? -5.478 -19.365 -15.782 1.00 88.12 133 LEU A CA 1
ATOM 1021 C C . LEU A 1 133 ? -5.416 -19.964 -17.189 1.00 88.12 133 LEU A C 1
ATOM 1023 O O . LEU A 1 133 ? -6.458 -20.107 -17.821 1.00 88.12 133 LEU A O 1
ATOM 1027 N N . GLY A 1 134 ? -4.219 -20.326 -17.673 1.00 78.88 134 GLY A N 1
ATOM 1028 C CA . GLY A 1 134 ? -4.048 -20.911 -19.010 1.00 78.88 134 GLY A CA 1
ATOM 1029 C C . GLY A 1 134 ? -4.615 -20.046 -20.145 1.00 78.88 134 GLY A C 1
ATOM 1030 O O . GLY A 1 134 ? -5.085 -20.589 -21.141 1.00 78.88 134 GLY A O 1
ATOM 1031 N N . ASP A 1 135 ? -4.631 -18.722 -19.963 1.00 82.75 135 ASP A N 1
ATOM 1032 C CA . ASP A 1 135 ? -5.240 -17.756 -20.878 1.00 82.75 135 ASP A CA 1
ATOM 1033 C C . ASP A 1 135 ? -4.161 -17.002 -21.667 1.00 82.75 135 ASP A C 1
ATOM 1035 O O . ASP A 1 135 ? -3.433 -16.169 -21.123 1.00 82.75 135 ASP A O 1
ATOM 1039 N N . ASP A 1 136 ? -4.096 -17.283 -22.968 1.00 80.12 136 ASP A N 1
ATOM 1040 C CA . ASP A 1 136 ? -3.141 -16.685 -23.906 1.00 80.12 136 ASP A CA 1
ATOM 1041 C C . ASP A 1 136 ? -3.424 -15.196 -24.205 1.00 80.12 136 ASP A C 1
ATOM 1043 O O . ASP A 1 136 ? -2.639 -14.540 -24.889 1.00 80.12 136 ASP A O 1
ATOM 1047 N N . SER A 1 137 ? -4.548 -14.643 -23.729 1.00 83.88 137 SER A N 1
ATOM 1048 C CA . SER A 1 137 ? -4.875 -13.214 -23.853 1.00 83.88 137 SER A CA 1
ATOM 1049 C C . SER A 1 137 ? -4.257 -12.345 -22.752 1.00 83.88 137 SER A C 1
ATOM 1051 O O . SER A 1 137 ? -4.323 -11.111 -22.818 1.00 83.88 137 SER A O 1
ATOM 1053 N N . LEU A 1 138 ? -3.647 -12.972 -21.742 1.00 89.25 138 LEU A N 1
ATOM 1054 C CA . LEU A 1 138 ? -2.942 -12.282 -20.671 1.00 89.25 138 LEU A CA 1
ATOM 1055 C C . LEU A 1 138 ? -1.590 -11.739 -21.157 1.00 89.25 138 LEU A C 1
ATOM 1057 O O . LEU A 1 138 ? -0.989 -12.294 -22.076 1.00 89.25 138 LEU A O 1
ATOM 1061 N N . PRO A 1 139 ? -1.073 -10.662 -20.534 1.00 89.94 139 PRO A N 1
ATOM 1062 C CA . PRO A 1 139 ? 0.270 -10.178 -20.835 1.00 89.94 139 PRO A CA 1
ATOM 1063 C C . PRO A 1 139 ? 1.315 -11.261 -20.606 1.00 89.94 139 PRO A C 1
ATOM 1065 O O . PRO A 1 139 ? 1.131 -12.110 -19.739 1.00 89.94 139 PRO A O 1
ATOM 1068 N N . ASP A 1 140 ? 2.433 -11.202 -21.317 1.00 91.94 140 ASP A N 1
ATOM 1069 C CA . ASP A 1 140 ? 3.488 -12.194 -21.153 1.00 91.94 140 ASP A CA 1
ATOM 1070 C C . ASP A 1 140 ? 4.073 -12.180 -19.722 1.00 91.94 140 ASP A C 1
ATOM 1072 O O . ASP A 1 140 ? 4.295 -11.127 -19.111 1.00 91.94 140 ASP A O 1
ATOM 1076 N N . LEU A 1 141 ? 4.294 -13.372 -19.159 1.00 91.75 141 LEU A N 1
ATOM 1077 C CA . LEU A 1 141 ? 4.784 -13.528 -17.788 1.00 91.75 141 LEU A CA 1
ATOM 1078 C C . LEU A 1 141 ? 6.220 -13.010 -17.628 1.00 91.75 141 LEU A C 1
ATOM 1080 O O . LEU A 1 141 ? 6.550 -12.455 -16.576 1.00 91.75 141 LEU A O 1
ATOM 1084 N N . GLU A 1 142 ? 7.072 -13.192 -18.638 1.00 92.75 142 GLU A N 1
ATOM 1085 C CA . GLU A 1 142 ? 8.441 -12.676 -18.637 1.00 92.75 142 GLU A CA 1
ATOM 1086 C C . GLU A 1 142 ? 8.422 -11.146 -18.703 1.00 92.75 142 GLU A C 1
ATOM 1088 O O . GLU A 1 142 ? 9.094 -10.493 -17.902 1.00 92.75 142 GLU A O 1
ATOM 1093 N N . GLU A 1 143 ? 7.572 -10.557 -19.551 1.00 93.12 143 GLU A N 1
ATOM 1094 C CA . GLU A 1 143 ? 7.375 -9.102 -19.596 1.00 93.12 143 GLU A CA 1
ATOM 1095 C C . GLU A 1 143 ? 6.954 -8.540 -18.229 1.00 93.12 143 GLU A C 1
ATOM 1097 O O . GLU A 1 143 ? 7.497 -7.527 -17.768 1.00 93.12 143 GLU A O 1
ATOM 1102 N N . LEU A 1 144 ? 6.015 -9.203 -17.549 1.00 93.31 144 LEU A N 1
ATOM 1103 C CA . LEU A 1 144 ? 5.558 -8.785 -16.227 1.00 93.31 144 LEU A CA 1
ATOM 1104 C C . LEU A 1 144 ? 6.664 -8.904 -15.166 1.00 93.31 144 LEU A C 1
ATOM 1106 O O . LEU A 1 144 ? 6.811 -8.008 -14.333 1.00 93.31 144 LEU A O 1
ATOM 1110 N N . GLN A 1 145 ? 7.467 -9.970 -15.196 1.00 93.44 145 GLN A N 1
ATOM 1111 C CA . GLN A 1 145 ? 8.610 -10.140 -14.290 1.00 93.44 145 GLN A CA 1
ATOM 1112 C C . GLN A 1 145 ? 9.686 -9.074 -14.519 1.00 93.44 145 GLN A C 1
ATOM 1114 O O . GLN A 1 145 ? 10.200 -8.506 -13.551 1.00 93.44 145 GLN A O 1
ATOM 1119 N N . ILE A 1 146 ? 9.978 -8.748 -15.780 1.00 94.62 146 ILE A N 1
ATOM 1120 C CA . ILE A 1 146 ? 10.891 -7.659 -16.141 1.00 94.62 146 ILE A CA 1
ATOM 1121 C C . ILE A 1 146 ? 10.363 -6.333 -15.589 1.00 94.62 146 ILE A C 1
ATOM 1123 O O . ILE A 1 146 ? 11.092 -5.636 -14.888 1.00 94.62 146 ILE A O 1
ATOM 1127 N N . ALA A 1 147 ? 9.080 -6.022 -15.798 1.00 95.00 147 ALA A N 1
ATOM 1128 C CA . ALA A 1 147 ? 8.473 -4.792 -15.285 1.00 95.00 147 ALA A CA 1
ATOM 1129 C C . ALA A 1 147 ? 8.519 -4.701 -13.745 1.00 95.00 147 ALA A C 1
ATOM 1131 O O . ALA A 1 147 ? 8.724 -3.621 -13.186 1.00 95.00 147 ALA A O 1
ATOM 1132 N N . VAL A 1 148 ? 8.373 -5.830 -13.039 1.00 94.44 148 VAL A N 1
ATOM 1133 C CA . VAL A 1 148 ? 8.537 -5.896 -11.575 1.00 94.44 148 VAL A CA 1
ATOM 1134 C C . VAL A 1 148 ? 9.974 -5.548 -11.180 1.00 94.44 148 VAL A C 1
ATOM 1136 O O . VAL A 1 148 ? 10.182 -4.754 -10.255 1.00 94.44 148 VAL A O 1
ATOM 1139 N N . GLY A 1 149 ? 10.960 -6.114 -11.880 1.00 94.19 149 GLY A N 1
ATOM 1140 C CA . GLY A 1 149 ? 12.378 -5.815 -11.683 1.00 94.19 149 GLY A CA 1
ATOM 1141 C C . GLY A 1 149 ? 12.714 -4.347 -11.954 1.00 94.19 149 GLY A C 1
ATOM 1142 O O . GLY A 1 149 ? 13.349 -3.698 -11.118 1.00 94.19 149 GLY A O 1
ATOM 1143 N N . ASP A 1 150 ? 12.225 -3.802 -13.067 1.00 95.50 150 ASP A N 1
ATOM 1144 C CA . ASP A 1 150 ? 12.453 -2.419 -13.486 1.00 95.50 150 ASP A CA 1
ATOM 1145 C C . ASP A 1 150 ? 11.865 -1.416 -12.488 1.00 95.50 150 ASP A C 1
ATOM 1147 O O . ASP A 1 150 ? 12.551 -0.471 -12.089 1.00 95.50 150 ASP A O 1
ATOM 1151 N N . ALA A 1 151 ? 10.647 -1.650 -11.991 1.00 95.06 151 ALA A N 1
ATOM 1152 C CA . ALA A 1 151 ? 10.032 -0.797 -10.976 1.00 95.06 151 ALA A CA 1
ATOM 1153 C C . ALA A 1 151 ? 10.812 -0.805 -9.651 1.00 95.06 151 ALA A C 1
ATOM 1155 O O . ALA A 1 151 ? 11.064 0.256 -9.068 1.00 95.06 151 ALA A O 1
ATOM 1156 N N . LYS A 1 152 ? 11.249 -1.987 -9.183 1.00 94.19 152 LYS A N 1
ATOM 1157 C CA . LYS A 1 152 ? 12.103 -2.112 -7.986 1.00 94.19 152 LYS A CA 1
ATOM 1158 C C . LYS A 1 152 ? 13.434 -1.379 -8.188 1.00 94.19 152 LYS A C 1
ATOM 1160 O O . LYS A 1 152 ? 13.856 -0.621 -7.311 1.00 94.19 152 LYS A O 1
ATOM 1165 N N . GLY A 1 153 ? 14.073 -1.570 -9.343 1.00 93.88 153 GLY A N 1
ATOM 1166 C CA . GLY A 1 153 ? 15.341 -0.935 -9.700 1.00 93.88 153 GLY A CA 1
ATOM 1167 C C . GLY A 1 153 ? 15.237 0.588 -9.791 1.00 93.88 153 GLY A C 1
ATOM 1168 O O . GLY A 1 153 ? 16.061 1.301 -9.215 1.00 93.88 153 GLY A O 1
ATOM 1169 N N . ALA A 1 154 ? 14.190 1.102 -10.441 1.00 93.69 154 ALA A N 1
ATOM 1170 C CA . ALA A 1 154 ? 13.923 2.533 -10.541 1.00 93.69 154 ALA A CA 1
ATOM 1171 C C . ALA A 1 154 ? 13.680 3.164 -9.161 1.00 93.69 154 ALA A C 1
ATOM 1173 O O . ALA A 1 154 ? 14.217 4.235 -8.873 1.00 93.69 154 ALA A O 1
ATOM 1174 N N . ALA A 1 155 ? 12.927 2.490 -8.284 1.00 92.31 155 ALA A N 1
ATOM 1175 C CA . ALA A 1 155 ? 12.658 2.980 -6.934 1.00 92.31 155 ALA A CA 1
ATOM 1176 C C . ALA A 1 155 ? 13.931 3.009 -6.076 1.00 92.31 155 ALA A C 1
ATOM 1178 O O . ALA A 1 155 ? 14.172 3.979 -5.356 1.00 92.31 155 ALA A O 1
ATOM 1179 N N . ALA A 1 156 ? 14.771 1.975 -6.183 1.00 91.94 156 ALA A N 1
ATOM 1180 C CA . ALA A 1 156 ? 16.066 1.922 -5.514 1.00 91.94 156 ALA A CA 1
ATOM 1181 C C . ALA A 1 156 ? 16.987 3.060 -5.972 1.00 91.94 156 ALA A C 1
ATOM 1183 O O . ALA A 1 156 ? 17.488 3.815 -5.140 1.00 91.94 156 ALA A O 1
ATOM 1184 N N . LEU A 1 157 ? 17.143 3.237 -7.287 1.00 90.81 157 LEU A N 1
ATOM 1185 C CA . LEU A 1 157 ? 17.969 4.298 -7.861 1.00 90.81 157 LEU A CA 1
ATOM 1186 C C . LEU A 1 157 ? 17.509 5.689 -7.405 1.00 90.81 157 LEU A C 1
ATOM 1188 O O . LEU A 1 157 ? 18.329 6.511 -6.997 1.00 90.81 157 LEU A O 1
ATOM 1192 N N . ALA A 1 158 ? 16.199 5.945 -7.448 1.00 88.75 158 ALA A N 1
ATOM 1193 C CA . ALA A 1 158 ? 15.621 7.216 -7.032 1.00 88.75 158 ALA A CA 1
ATOM 1194 C C . ALA A 1 158 ? 15.858 7.492 -5.539 1.00 88.75 158 ALA A C 1
ATOM 1196 O O . ALA A 1 158 ? 16.232 8.596 -5.161 1.00 88.75 158 ALA A O 1
ATOM 1197 N N . ALA A 1 159 ? 15.686 6.488 -4.684 1.00 88.81 159 ALA A N 1
ATOM 1198 C CA . ALA A 1 159 ? 15.846 6.634 -3.242 1.00 88.81 159 ALA A CA 1
ATOM 1199 C C . ALA A 1 159 ? 17.307 6.787 -2.782 1.00 88.81 159 ALA A C 1
ATOM 1201 O O . ALA A 1 159 ? 17.552 7.391 -1.738 1.00 88.81 159 ALA A O 1
ATOM 1202 N N . SER A 1 160 ? 18.264 6.224 -3.527 1.00 87.56 160 SER A N 1
ATOM 1203 C CA . SER A 1 160 ? 19.697 6.279 -3.205 1.00 87.56 160 SER A CA 1
ATOM 1204 C C . SER A 1 160 ? 20.389 7.566 -3.664 1.00 87.56 160 SER A C 1
ATOM 1206 O O . SER A 1 160 ? 21.519 7.825 -3.251 1.00 87.56 160 SER A O 1
ATOM 1208 N N . ALA A 1 161 ? 19.749 8.371 -4.514 1.00 82.50 161 ALA A N 1
ATOM 1209 C CA . ALA A 1 161 ? 20.306 9.645 -4.952 1.00 82.50 161 ALA A CA 1
ATOM 1210 C C . ALA A 1 161 ? 20.348 10.657 -3.795 1.00 82.50 161 ALA A C 1
ATOM 1212 O O . ALA A 1 161 ? 19.483 10.657 -2.928 1.00 82.50 161 ALA A O 1
ATOM 1213 N N . THR A 1 162 ? 21.329 11.562 -3.790 1.00 79.50 162 THR A N 1
ATOM 1214 C CA . THR A 1 162 ? 21.384 12.689 -2.837 1.00 79.50 162 THR A CA 1
ATOM 1215 C C . THR A 1 162 ? 20.342 13.764 -3.151 1.00 79.50 162 THR A C 1
ATOM 1217 O O . THR A 1 162 ? 19.827 14.415 -2.245 1.00 79.50 162 THR A O 1
ATOM 1220 N N . ALA A 1 163 ? 20.002 13.918 -4.431 1.00 80.81 163 ALA A N 1
ATOM 1221 C CA . ALA A 1 163 ? 18.871 14.688 -4.926 1.00 80.81 163 ALA A CA 1
ATOM 1222 C C . ALA A 1 163 ? 18.281 13.958 -6.139 1.00 80.81 163 ALA A C 1
ATOM 1224 O O . ALA A 1 163 ? 19.016 13.578 -7.053 1.00 80.81 163 ALA A O 1
ATOM 1225 N N . VAL A 1 164 ? 16.965 13.743 -6.150 1.00 86.62 164 VAL A N 1
ATOM 1226 C CA . VAL A 1 164 ? 16.302 13.020 -7.244 1.00 86.62 164 VAL A CA 1
ATOM 1227 C C . VAL A 1 164 ? 15.948 13.999 -8.348 1.00 86.62 164 VAL A C 1
ATOM 1229 O O . VAL A 1 164 ? 15.308 15.022 -8.104 1.00 86.62 164 VAL A O 1
ATOM 1232 N N . THR A 1 165 ? 16.351 13.690 -9.577 1.00 88.25 165 THR A N 1
ATOM 1233 C CA . THR A 1 165 ? 16.002 14.522 -10.727 1.00 88.25 165 THR A CA 1
ATOM 1234 C C . THR A 1 165 ? 14.538 14.292 -11.136 1.00 88.25 165 THR A C 1
ATOM 1236 O O . THR A 1 165 ? 14.003 13.192 -10.951 1.00 88.25 165 THR A O 1
ATOM 1239 N N . PRO A 1 166 ? 13.881 15.283 -11.769 1.00 89.25 166 PRO A N 1
ATOM 1240 C CA . PRO A 1 166 ? 12.541 15.096 -12.329 1.00 89.25 166 PRO A CA 1
ATOM 1241 C C . PRO A 1 166 ? 12.469 13.973 -13.370 1.00 89.25 166 PRO A C 1
ATOM 1243 O O . PRO A 1 166 ? 11.422 13.370 -13.572 1.00 89.25 166 PRO A O 1
ATOM 1246 N N . GLU A 1 167 ? 13.567 13.690 -14.069 1.00 90.75 167 GLU A N 1
ATOM 1247 C CA . 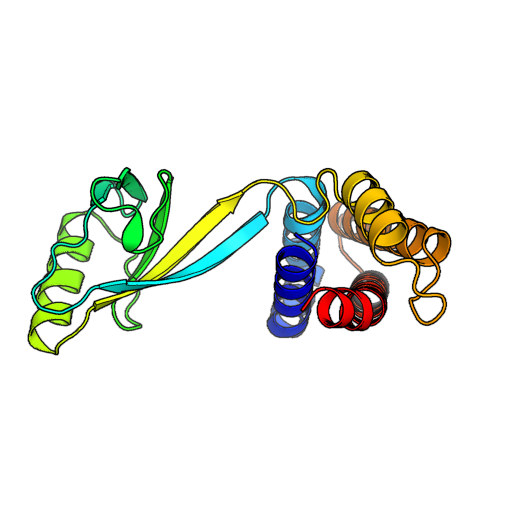GLU A 1 167 ? 13.653 12.567 -15.003 1.00 90.75 167 GLU A CA 1
ATOM 1248 C C . GLU A 1 167 ? 13.627 11.218 -14.284 1.00 90.75 167 GLU A C 1
ATOM 1250 O O . GLU A 1 167 ? 12.856 10.345 -14.674 1.00 90.75 167 GLU A O 1
ATOM 1255 N N . THR A 1 168 ? 14.376 11.073 -13.190 1.00 90.94 168 THR A N 1
ATOM 1256 C CA . THR A 1 168 ? 14.356 9.853 -12.378 1.00 90.94 168 THR A CA 1
ATOM 1257 C C . THR A 1 168 ? 12.971 9.594 -11.784 1.00 90.94 168 THR A C 1
ATOM 1259 O O . THR A 1 168 ? 12.482 8.469 -11.858 1.00 90.94 168 THR A O 1
ATOM 1262 N N . MET A 1 169 ? 12.294 10.627 -11.265 1.00 92.19 169 MET A N 1
ATOM 1263 C CA . MET A 1 169 ? 10.907 10.482 -10.801 1.00 92.19 169 MET A CA 1
ATOM 1264 C C . MET A 1 169 ? 9.958 10.132 -11.953 1.00 92.19 169 MET A C 1
ATOM 1266 O O . MET A 1 169 ? 9.147 9.222 -11.816 1.00 92.19 169 MET A O 1
ATOM 1270 N N . ARG A 1 170 ? 10.077 10.783 -13.120 1.00 93.38 170 ARG A N 1
ATOM 1271 C CA . ARG A 1 170 ? 9.272 10.424 -14.305 1.00 93.38 170 ARG A CA 1
ATOM 1272 C C . ARG A 1 170 ? 9.471 8.968 -14.721 1.00 93.38 170 ARG A C 1
ATOM 1274 O O . ARG A 1 170 ? 8.485 8.306 -15.026 1.00 93.38 170 ARG A O 1
ATOM 1281 N N . ARG A 1 171 ? 10.709 8.465 -14.697 1.00 94.31 171 ARG A N 1
ATOM 1282 C CA . ARG A 1 171 ? 11.003 7.056 -14.978 1.00 94.31 171 ARG A CA 1
ATOM 1283 C C . ARG A 1 171 ? 10.328 6.140 -13.963 1.00 94.31 171 ARG A C 1
ATOM 1285 O O . ARG A 1 171 ? 9.618 5.233 -14.370 1.00 94.31 171 ARG A O 1
ATOM 1292 N N . LEU A 1 172 ? 10.485 6.411 -12.665 1.00 94.75 172 LEU A N 1
ATOM 1293 C CA . LEU A 1 172 ? 9.835 5.626 -11.612 1.00 94.75 172 LEU A CA 1
ATOM 1294 C C . LEU A 1 172 ? 8.311 5.577 -11.789 1.00 94.75 172 LEU A C 1
ATOM 1296 O O . LEU A 1 172 ? 7.719 4.506 -11.683 1.00 94.75 172 LEU A O 1
ATOM 1300 N N . ARG A 1 173 ? 7.685 6.714 -12.115 1.00 95.75 173 ARG A N 1
ATOM 1301 C CA . ARG A 1 173 ? 6.258 6.757 -12.448 1.00 95.75 173 ARG A CA 1
ATOM 1302 C C . ARG A 1 173 ? 5.927 5.844 -13.625 1.00 95.75 173 ARG A C 1
ATOM 1304 O O . ARG A 1 173 ? 4.983 5.074 -13.536 1.00 95.75 173 ARG A O 1
ATOM 1311 N N . GLY A 1 174 ? 6.708 5.930 -14.702 1.00 97.06 174 GLY A N 1
ATOM 1312 C CA . GLY A 1 174 ? 6.510 5.127 -15.906 1.00 97.06 174 GLY A CA 1
ATOM 1313 C C . GLY A 1 174 ? 6.536 3.625 -15.624 1.00 97.06 174 GLY A C 1
ATOM 1314 O O . GLY A 1 174 ? 5.673 2.906 -16.121 1.00 97.06 174 GLY A O 1
ATOM 1315 N N . GLU A 1 175 ? 7.451 3.161 -14.770 1.00 97.31 175 GLU A N 1
ATOM 1316 C CA . GLU A 1 175 ? 7.503 1.743 -14.384 1.00 97.31 175 GLU A CA 1
ATOM 1317 C C . GLU A 1 175 ? 6.289 1.319 -13.541 1.00 97.31 175 GLU A C 1
ATOM 1319 O O . GLU A 1 175 ? 5.741 0.233 -13.733 1.00 97.31 175 GLU A O 1
ATOM 1324 N N . ILE A 1 176 ? 5.814 2.186 -12.638 1.00 96.25 176 ILE A N 1
ATOM 1325 C CA . ILE A 1 176 ? 4.581 1.939 -11.870 1.00 96.25 176 ILE A CA 1
ATOM 1326 C C . ILE A 1 176 ? 3.370 1.876 -12.807 1.00 96.25 176 ILE A C 1
ATOM 1328 O O . ILE A 1 176 ? 2.563 0.953 -12.702 1.00 96.25 176 ILE A O 1
ATOM 1332 N N . ASP A 1 177 ? 3.254 2.824 -13.739 1.00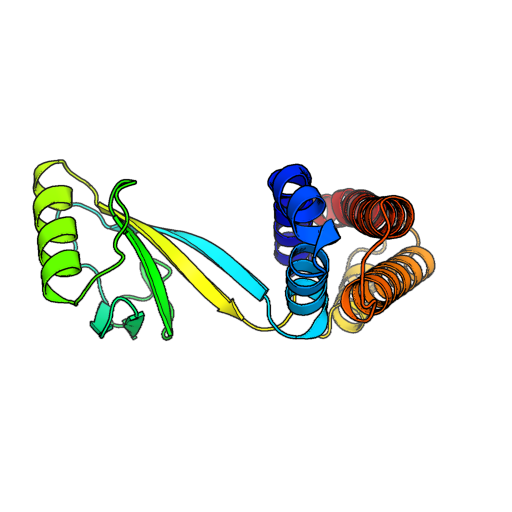 97.44 177 ASP A N 1
ATOM 1333 C CA . ASP A 1 177 ? 2.162 2.883 -14.714 1.00 97.44 177 ASP A CA 1
ATOM 1334 C C . ASP A 1 177 ? 2.153 1.626 -15.601 1.00 97.44 177 ASP A C 1
ATOM 1336 O O . ASP A 1 177 ? 1.098 1.025 -15.826 1.00 97.44 177 ASP A O 1
ATOM 1340 N N . LYS A 1 178 ? 3.334 1.175 -16.049 1.00 97.00 178 LYS A N 1
ATOM 1341 C CA . LYS A 1 178 ? 3.496 -0.072 -16.806 1.00 97.00 178 LYS A CA 1
ATOM 1342 C C . LYS A 1 178 ? 3.008 -1.277 -16.002 1.00 97.00 178 LYS A C 1
ATOM 1344 O O . LYS A 1 178 ? 2.203 -2.055 -16.513 1.00 97.00 178 LYS A O 1
ATOM 1349 N N . LEU A 1 179 ? 3.422 -1.408 -14.740 1.00 95.38 179 LEU A N 1
ATOM 1350 C CA . LEU A 1 179 ? 2.961 -2.496 -13.873 1.00 95.38 179 LEU A CA 1
ATOM 1351 C C . LEU A 1 179 ? 1.445 -2.488 -13.669 1.00 95.38 179 LEU A C 1
ATOM 1353 O O . LEU A 1 179 ? 0.815 -3.540 -13.743 1.00 95.38 179 LEU A O 1
ATOM 1357 N N . VAL A 1 180 ? 0.837 -1.322 -13.446 1.00 96.50 180 VAL A N 1
ATOM 1358 C CA . VAL A 1 180 ? -0.623 -1.207 -13.297 1.00 96.50 180 VAL A CA 1
ATOM 1359 C C . VAL A 1 180 ? -1.343 -1.683 -14.559 1.00 96.50 180 VAL A C 1
ATOM 1361 O O . VAL A 1 180 ? -2.341 -2.404 -14.457 1.00 96.50 180 VAL A O 1
ATOM 1364 N N . ASN A 1 181 ? -0.836 -1.328 -15.740 1.00 96.31 181 ASN A N 1
ATOM 1365 C CA . ASN A 1 181 ? -1.421 -1.742 -17.014 1.00 96.31 181 ASN A CA 1
ATOM 1366 C C . ASN A 1 181 ? -1.324 -3.254 -17.238 1.00 96.31 181 ASN A C 1
ATOM 1368 O O . ASN A 1 181 ? -2.312 -3.852 -17.655 1.00 96.31 181 ASN A O 1
ATOM 1372 N N . LEU A 1 182 ? -0.186 -3.872 -16.911 1.00 95.06 182 LEU A N 1
ATOM 1373 C CA . LEU A 1 182 ? 0.006 -5.320 -17.050 1.00 95.06 182 LEU A CA 1
ATOM 1374 C C . LEU A 1 182 ? -0.804 -6.117 -16.012 1.00 95.06 182 LEU A C 1
ATOM 1376 O O . LEU A 1 182 ? -1.370 -7.161 -16.321 1.00 95.06 182 LEU A O 1
ATOM 1380 N N . LEU A 1 183 ? -0.927 -5.614 -14.781 1.00 94.25 183 LEU A N 1
ATOM 1381 C CA . LEU A 1 183 ? -1.650 -6.312 -13.711 1.00 94.25 183 LEU A CA 1
ATOM 1382 C C . LEU A 1 183 ? -3.173 -6.163 -13.790 1.00 94.25 183 LEU A C 1
ATOM 1384 O O . LEU A 1 183 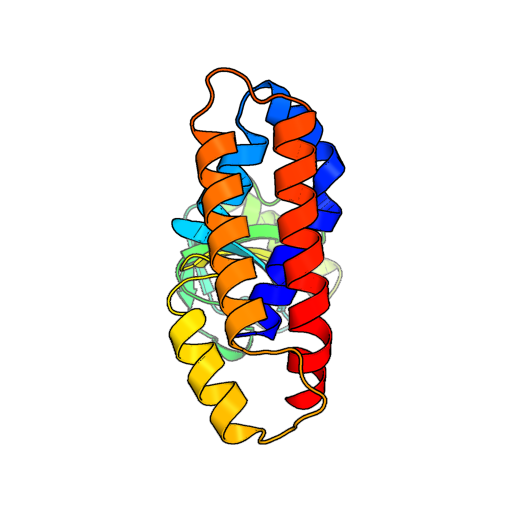? -3.897 -7.003 -13.260 1.00 94.25 183 LEU A O 1
ATOM 1388 N N . THR A 1 184 ? -3.683 -5.116 -14.440 1.00 95.00 184 THR A N 1
ATOM 1389 C CA . THR A 1 184 ? -5.131 -4.886 -14.572 1.00 95.00 184 THR A CA 1
ATOM 1390 C C . THR A 1 184 ? -5.882 -6.019 -15.296 1.00 95.00 184 THR A C 1
ATOM 1392 O O . THR A 1 184 ? -6.896 -6.459 -14.753 1.00 95.00 184 THR A O 1
ATOM 1395 N N . PRO A 1 185 ? -5.473 -6.504 -16.487 1.00 92.94 185 PRO A N 1
ATOM 1396 C CA . PRO A 1 185 ? -6.152 -7.629 -17.137 1.00 92.94 185 PRO A CA 1
ATOM 1397 C C . PRO A 1 185 ? -6.033 -8.922 -16.323 1.00 92.94 185 PRO A C 1
ATOM 1399 O O . PRO A 1 185 ? -7.016 -9.646 -16.204 1.00 92.94 185 PRO A O 1
ATOM 1402 N N . LEU A 1 186 ? -4.885 -9.156 -15.680 1.00 91.38 186 LEU A N 1
ATOM 1403 C CA . LEU A 1 186 ? -4.671 -10.326 -14.830 1.00 91.38 186 LEU A CA 1
ATOM 1404 C C . LEU A 1 186 ? -5.615 -10.343 -13.618 1.00 91.38 186 LEU A C 1
ATOM 1406 O O . LEU A 1 186 ? -6.241 -11.356 -13.337 1.00 91.38 186 LEU A O 1
ATOM 1410 N N . SER A 1 187 ? -5.769 -9.203 -12.938 1.00 92.06 187 SER A N 1
ATOM 1411 C CA . SER A 1 187 ? -6.739 -9.022 -11.847 1.00 92.06 187 SER A CA 1
ATOM 1412 C C . SER A 1 187 ? -8.172 -9.327 -12.300 1.00 92.06 187 SER A C 1
ATOM 1414 O O . SER A 1 187 ? -8.901 -10.022 -11.599 1.00 92.06 187 SER A O 1
ATOM 1416 N N . LYS A 1 188 ? -8.565 -8.871 -13.498 1.00 91.44 188 LYS A N 1
ATOM 1417 C CA . LYS A 1 188 ? -9.902 -9.133 -14.057 1.00 91.44 188 LYS A CA 1
ATOM 1418 C C . LYS A 1 188 ? -10.139 -10.607 -14.375 1.00 91.44 188 LYS A C 1
ATOM 1420 O O . LYS A 1 188 ? -11.243 -11.077 -14.155 1.00 91.44 188 LYS A O 1
ATOM 1425 N N . ALA A 1 189 ? -9.136 -11.316 -14.887 1.00 88.69 189 ALA A N 1
ATOM 1426 C CA . ALA A 1 189 ? -9.258 -12.733 -15.234 1.00 88.69 189 ALA A CA 1
ATOM 1427 C C . ALA A 1 189 ? -9.408 -13.653 -14.006 1.00 88.69 189 ALA A C 1
ATOM 1429 O O . ALA A 1 189 ? -9.838 -14.793 -14.140 1.00 88.69 189 ALA A O 1
ATOM 1430 N N . MET A 1 190 ? -9.053 -13.167 -12.812 1.00 86.75 190 MET A N 1
ATOM 1431 C CA . MET A 1 190 ? -9.185 -13.909 -11.554 1.00 86.75 190 MET A CA 1
ATOM 1432 C C . MET A 1 190 ? -10.544 -13.736 -10.853 1.00 86.75 190 MET A C 1
ATOM 1434 O O . MET A 1 190 ? -10.765 -14.392 -9.832 1.00 86.75 190 MET A O 1
ATOM 1438 N N . GLN A 1 191 ? -11.404 -12.833 -11.338 1.00 85.50 191 GLN A N 1
ATOM 1439 C CA . GLN A 1 191 ? -12.736 -12.551 -10.779 1.00 85.50 191 GLN A CA 1
ATOM 1440 C C . GLN A 1 191 ? -13.810 -13.395 -11.460 1.00 85.50 191 GLN A C 1
ATOM 1442 O O . GLN A 1 191 ? -14.699 -13.881 -10.726 1.00 85.50 191 GLN A O 1
#

Organism: Alexandrium catenella (NCBI:txid2925)

Radius of gyration: 19.32 Å; chains: 1; bounding box: 46×39×50 Å

pLDDT: mean 90.14, std 5.6, range [62.97, 97.44]

Secondary structure (DSSP, 8-state):
-HHHHHHHHHHHHHTHHHHHHHHTTTHHHHHHHHHHHT-EEEEEEEEE-TTS---EEEETTEEEEES-GGG---TT-EEEEETTEE--S-HHHHHHHHHHHHHTSSEEEEEEEEES-TTTTHHHHHHHHHHHH--TTSPPHHHHHHHHHHHHHHHHHHHHSSS--HHHHHHHHHHHHHHHHHHHHHHHHT-